Protein AF-A0A9P8KUH3-F1 (afdb_monomer)

Mean predicted aligned error: 20.95 Å

pLDDT: mean 72.13, std 19.74, range [34.19, 98.12]

Organism: NCBI:txid1670608

Secondary structure (DSSP, 8-state):
----GGGSSS-----------------------PPP-----HHHHHHHHHHHHHHHHHHTS-HHHHHHHHHHHHHHHHHHHHHHHHHHHHHHHHHHHHHHHHHHHHHHHHHHHHHHHHHHHHHHHHHHHHHHHHHHT---HHHHHHHHHHHHHHHHHHHHHHHH---HHHHHHHHHHTTTSTTS--------SS-HHHHHHHHHHHHHHHHHHHHHHHHHHHHHHHT----------------------------TTGGGS---

InterPro domains:
  IPR029208 Cytochrome c oxidase assembly protein COX14 [PF14880] (67-119)

Structure (mmCIF, N/CA/C/O backbone):
data_AF-A0A9P8KUH3-F1
#
_entry.id   AF-A0A9P8KUH3-F1
#
loop_
_atom_site.group_PDB
_atom_site.id
_atom_site.type_symbol
_atom_site.label_atom_id
_atom_site.label_alt_id
_atom_site.label_comp_id
_atom_site.label_asym_id
_atom_site.label_entity_id
_atom_site.label_seq_id
_atom_site.pdbx_PDB_ins_code
_atom_site.Cartn_x
_atom_site.Cartn_y
_atom_site.Cartn_z
_atom_site.occupancy
_atom_site.B_iso_or_equiv
_atom_site.auth_seq_id
_atom_site.auth_comp_id
_atom_site.auth_asym_id
_atom_site.auth_atom_id
_atom_site.pdbx_PDB_model_num
ATOM 1 N N . MET A 1 1 ? 19.743 49.854 -68.537 1.00 50.59 1 MET A N 1
ATOM 2 C CA . MET A 1 1 ? 18.497 49.153 -68.919 1.00 50.59 1 MET A CA 1
ATOM 3 C C . MET A 1 1 ? 18.071 48.261 -67.761 1.00 50.59 1 MET A C 1
ATOM 5 O O . MET A 1 1 ? 18.912 47.490 -67.307 1.00 50.59 1 MET A O 1
ATOM 9 N N . PRO A 1 2 ? 16.838 48.383 -67.240 1.00 50.47 2 PRO A N 1
ATOM 10 C CA . PRO A 1 2 ? 16.342 47.481 -66.206 1.00 50.47 2 PRO A CA 1
ATOM 11 C C . PRO A 1 2 ? 16.093 46.101 -66.831 1.00 50.47 2 PRO A C 1
ATOM 13 O O . PRO A 1 2 ? 15.526 46.002 -67.919 1.00 50.47 2 PRO A O 1
ATOM 16 N N . ARG A 1 3 ? 16.566 45.032 -66.186 1.00 52.47 3 ARG A N 1
ATOM 17 C CA . ARG A 1 3 ? 16.338 43.657 -66.653 1.00 52.47 3 ARG A CA 1
ATOM 18 C C . ARG A 1 3 ? 14.905 43.262 -66.294 1.00 52.47 3 ARG A C 1
ATOM 20 O O . ARG A 1 3 ? 14.548 43.250 -65.121 1.00 52.47 3 ARG A O 1
ATOM 27 N N . SER A 1 4 ? 14.082 43.024 -67.313 1.00 54.72 4 SER A N 1
ATOM 28 C CA . SER A 1 4 ? 12.669 42.662 -67.172 1.00 54.72 4 SER A CA 1
ATOM 29 C C . SER A 1 4 ? 12.513 41.272 -66.541 1.00 54.72 4 SER A C 1
ATOM 31 O O . SER A 1 4 ? 13.232 40.341 -66.902 1.00 54.72 4 SER A O 1
ATOM 33 N N . ALA A 1 5 ? 11.545 41.120 -65.632 1.00 58.97 5 ALA A N 1
ATOM 34 C CA . ALA A 1 5 ? 11.251 39.892 -64.879 1.00 58.97 5 ALA A CA 1
ATOM 35 C C . ALA A 1 5 ? 10.814 38.688 -65.747 1.00 58.97 5 ALA A C 1
ATOM 37 O O .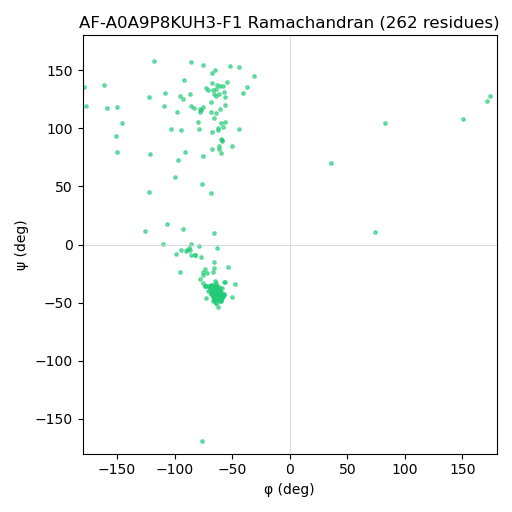 ALA A 1 5 ? 10.637 37.585 -65.235 1.00 58.97 5 ALA A O 1
ATOM 38 N N . ALA A 1 6 ? 10.677 38.876 -67.063 1.00 56.28 6 ALA A N 1
ATOM 39 C CA . ALA A 1 6 ? 10.381 37.820 -68.028 1.00 56.28 6 ALA A CA 1
ATOM 40 C C . ALA A 1 6 ? 11.592 36.925 -68.381 1.00 56.28 6 ALA A C 1
ATOM 42 O O . ALA A 1 6 ? 11.407 35.881 -69.001 1.00 56.28 6 ALA A O 1
ATOM 43 N N . ASP A 1 7 ? 12.818 37.290 -67.983 1.00 50.09 7 ASP A N 1
ATOM 44 C CA . ASP A 1 7 ? 14.034 36.502 -68.270 1.00 50.09 7 ASP A CA 1
ATOM 45 C C . ASP A 1 7 ? 14.307 35.391 -67.226 1.00 50.09 7 ASP A C 1
ATOM 47 O O . ASP A 1 7 ? 15.156 34.527 -67.418 1.00 50.09 7 ASP A O 1
ATOM 51 N N . ALA A 1 8 ? 13.565 35.369 -66.111 1.00 56.09 8 ALA A N 1
ATOM 52 C CA . ALA A 1 8 ? 13.816 34.454 -64.991 1.00 56.09 8 ALA A CA 1
ATOM 53 C C . ALA A 1 8 ? 13.092 33.092 -65.083 1.00 56.09 8 ALA A C 1
ATOM 55 O O . ALA A 1 8 ? 13.302 32.235 -64.227 1.00 56.09 8 ALA A O 1
ATOM 56 N N . THR A 1 9 ? 12.241 32.865 -66.090 1.00 60.28 9 THR A N 1
ATOM 57 C CA . THR A 1 9 ? 11.413 31.641 -66.190 1.00 60.28 9 THR A CA 1
ATOM 58 C C . THR A 1 9 ? 11.560 30.888 -67.507 1.00 60.28 9 THR A C 1
ATOM 60 O O . THR A 1 9 ? 10.819 29.939 -67.767 1.00 60.28 9 THR A O 1
ATOM 63 N N . ARG A 1 10 ? 12.549 31.229 -68.341 1.00 51.19 10 ARG A N 1
ATOM 64 C CA . ARG A 1 10 ? 12.820 30.464 -69.560 1.00 51.19 10 ARG A CA 1
ATOM 65 C C . ARG A 1 10 ? 13.843 29.364 -69.289 1.00 51.19 10 ARG A C 1
ATOM 67 O O . ARG A 1 10 ? 15.018 29.504 -69.592 1.00 51.19 10 ARG A O 1
ATOM 74 N N . PHE A 1 11 ? 13.338 28.274 -68.712 1.00 51.16 11 PHE A N 1
ATOM 75 C CA . PHE A 1 11 ? 13.891 26.917 -68.778 1.00 51.16 11 PHE A CA 1
ATOM 76 C C . PHE A 1 11 ? 15.423 26.838 -68.781 1.00 51.16 11 PHE A C 1
ATOM 78 O O . PHE A 1 11 ? 16.052 26.443 -69.763 1.00 51.16 11 PHE A O 1
ATOM 85 N N . THR A 1 12 ? 16.026 27.156 -67.639 1.00 57.06 12 THR A N 1
ATOM 86 C CA . THR A 1 12 ? 17.364 26.671 -67.326 1.00 57.06 12 THR A CA 1
ATOM 87 C C . THR A 1 12 ? 17.263 25.160 -67.132 1.00 57.06 12 THR A C 1
ATOM 89 O O . THR A 1 12 ? 16.864 24.658 -66.085 1.00 57.06 12 THR A O 1
ATOM 92 N N . ALA A 1 13 ? 17.569 24.408 -68.187 1.00 57.81 13 ALA A N 1
ATOM 93 C CA . ALA A 1 13 ? 17.817 22.983 -68.072 1.00 57.81 13 ALA A CA 1
ATOM 94 C C . ALA A 1 13 ? 18.975 22.789 -67.081 1.00 57.81 13 ALA A C 1
ATOM 96 O O . ALA A 1 13 ? 20.141 22.968 -67.424 1.00 57.81 13 ALA A O 1
ATOM 97 N N . THR A 1 14 ? 18.667 22.426 -65.839 1.00 59.69 14 THR A N 1
ATOM 98 C CA . THR A 1 14 ? 19.635 21.978 -64.831 1.00 59.69 14 THR A CA 1
ATOM 99 C C . THR A 1 14 ? 20.071 20.542 -65.134 1.00 59.69 14 THR A C 1
ATOM 101 O O . THR A 1 14 ? 20.019 19.651 -64.293 1.00 59.69 14 THR A O 1
ATOM 104 N N . ALA A 1 15 ? 20.503 20.295 -66.371 1.00 61.09 15 ALA A N 1
ATOM 105 C CA . ALA A 1 15 ? 21.296 19.123 -66.694 1.00 61.09 15 ALA A CA 1
ATOM 106 C C . ALA A 1 15 ? 22.768 19.486 -66.436 1.00 61.09 15 ALA A C 1
ATOM 108 O O . ALA A 1 15 ? 23.221 20.531 -66.908 1.00 61.09 15 ALA A O 1
ATOM 109 N N . PRO A 1 16 ? 23.539 18.679 -65.688 1.00 62.81 16 PRO A N 1
ATOM 110 C CA . PRO A 1 16 ? 24.959 18.946 -65.515 1.00 62.81 16 PRO A CA 1
ATOM 111 C C . PRO A 1 16 ? 25.652 18.907 -66.884 1.00 62.81 16 PRO A C 1
ATOM 113 O O . PRO A 1 16 ? 25.682 17.872 -67.550 1.00 62.81 16 PRO A O 1
ATOM 116 N N . HIS A 1 17 ? 26.202 20.046 -67.308 1.00 47.50 17 HIS A N 1
ATOM 117 C CA . HIS A 1 17 ? 27.033 20.162 -68.503 1.00 47.50 17 HIS A CA 1
ATOM 118 C C . HIS A 1 17 ? 28.289 19.290 -68.330 1.00 47.50 17 HIS A C 1
ATOM 120 O O . HIS A 1 17 ? 29.245 19.662 -67.649 1.00 47.50 17 HIS A O 1
ATOM 126 N N . ALA A 1 18 ? 28.286 18.106 -68.942 1.00 52.94 18 ALA A N 1
ATOM 127 C CA . ALA A 1 18 ? 29.433 17.208 -69.002 1.00 52.94 18 ALA A CA 1
ATOM 128 C C . ALA A 1 18 ? 30.463 17.731 -70.017 1.00 52.94 18 ALA A C 1
ATOM 130 O O . ALA A 1 18 ? 30.589 17.227 -71.130 1.00 52.94 18 ALA A O 1
ATOM 131 N N . HIS A 1 19 ? 31.213 18.763 -69.636 1.00 51.59 19 HIS A N 1
ATOM 132 C CA . HIS A 1 19 ? 32.412 19.187 -70.354 1.00 51.59 19 HIS A CA 1
ATOM 133 C C . HIS A 1 19 ? 33.655 18.599 -69.684 1.00 51.59 19 HIS A C 1
ATOM 135 O O . HIS A 1 19 ? 34.434 19.304 -69.051 1.00 51.59 19 HIS A O 1
ATOM 141 N N . SER A 1 20 ? 33.867 17.292 -69.841 1.00 50.81 20 SER A N 1
ATOM 142 C CA . SER A 1 20 ? 35.191 16.694 -69.651 1.00 50.81 20 SER A CA 1
ATOM 143 C C . SER A 1 20 ? 35.725 16.264 -71.010 1.00 50.81 20 SER A C 1
ATOM 145 O O . SER A 1 20 ? 35.112 15.450 -71.700 1.00 50.81 20 SER A O 1
ATOM 147 N N . LYS A 1 21 ? 36.862 16.850 -71.391 1.00 49.41 21 LYS A N 1
ATOM 148 C CA . LYS A 1 21 ? 37.650 16.537 -72.588 1.00 49.41 21 LYS A CA 1
ATOM 149 C C . LYS A 1 21 ? 37.710 15.022 -72.809 1.00 49.41 21 LYS A C 1
ATOM 151 O O . LYS A 1 21 ? 38.052 14.283 -71.889 1.00 49.41 21 LYS A O 1
ATOM 156 N N . SER A 1 22 ? 37.408 14.585 -74.032 1.00 50.91 22 SER A N 1
ATOM 157 C CA . SER A 1 22 ? 37.611 13.212 -74.497 1.00 50.91 22 SER A CA 1
ATOM 158 C C . SER A 1 22 ? 39.092 12.844 -74.370 1.00 50.91 22 SER A C 1
ATOM 160 O O . SER A 1 22 ? 39.883 13.067 -75.288 1.00 50.91 22 SER A O 1
ATOM 162 N N . SER A 1 23 ? 39.477 12.302 -73.216 1.00 45.38 23 SER A N 1
ATOM 163 C CA . SER A 1 23 ? 40.742 11.600 -73.056 1.00 45.38 23 SER A CA 1
ATOM 164 C C . SER A 1 23 ? 40.641 10.318 -73.874 1.00 45.38 23 SER A C 1
ATOM 166 O O . SER A 1 23 ? 39.799 9.463 -73.601 1.00 45.38 23 SER A O 1
ATOM 168 N N . ARG A 1 24 ? 41.452 10.225 -74.931 1.00 50.59 24 ARG A N 1
ATOM 169 C CA . ARG A 1 24 ? 41.657 8.996 -75.698 1.00 50.59 24 ARG A CA 1
ATOM 170 C C . ARG A 1 24 ? 42.128 7.916 -74.727 1.00 50.59 24 ARG A C 1
ATOM 172 O O . ARG A 1 24 ? 43.270 7.947 -74.283 1.00 50.59 24 ARG A O 1
ATOM 179 N N . ILE A 1 25 ? 41.243 6.984 -74.393 1.00 49.09 25 ILE A N 1
ATOM 180 C CA . ILE A 1 25 ? 41.599 5.778 -73.650 1.00 49.09 25 ILE A CA 1
ATOM 181 C C . ILE A 1 25 ? 42.315 4.849 -74.643 1.00 49.09 25 ILE A C 1
ATOM 183 O O . ILE A 1 25 ? 41.699 4.471 -75.643 1.00 49.09 25 ILE A O 1
ATOM 187 N N . PRO A 1 26 ? 43.592 4.479 -74.429 1.00 47.03 26 PRO A N 1
ATOM 188 C CA . PRO A 1 26 ? 44.185 3.383 -75.174 1.00 47.03 26 PRO A CA 1
ATOM 189 C C . PRO A 1 26 ? 43.483 2.088 -74.756 1.00 47.03 26 PRO A C 1
ATOM 191 O O . PRO A 1 26 ? 43.283 1.827 -73.570 1.00 47.03 26 PRO A O 1
ATOM 194 N N . SER A 1 27 ? 43.093 1.290 -75.748 1.00 48.53 27 SER A N 1
ATOM 195 C CA . SER A 1 27 ? 42.567 -0.064 -75.584 1.00 48.53 27 SER A CA 1
ATOM 196 C C . SER A 1 27 ? 43.622 -0.964 -74.928 1.00 48.53 27 SER A C 1
ATOM 198 O O . SER A 1 27 ? 44.338 -1.691 -75.609 1.00 48.53 27 SER A O 1
ATOM 200 N N . ALA A 1 28 ? 43.730 -0.905 -73.605 1.00 47.81 28 ALA A N 1
ATOM 201 C CA . ALA A 1 28 ? 44.439 -1.880 -72.796 1.00 47.81 28 ALA A CA 1
ATOM 202 C C . ALA A 1 28 ? 43.389 -2.779 -72.140 1.00 47.81 28 ALA A C 1
ATOM 204 O O . ALA A 1 28 ? 42.738 -2.399 -71.168 1.00 47.81 28 ALA A O 1
ATOM 205 N N . SER A 1 29 ? 43.184 -3.955 -72.728 1.00 44.31 29 SER A N 1
ATOM 206 C CA . SER A 1 29 ? 42.360 -5.023 -72.169 1.00 44.31 29 SER A CA 1
ATOM 207 C C . SER A 1 29 ? 42.870 -5.406 -70.774 1.00 44.31 29 SER A C 1
ATOM 209 O O . SER A 1 29 ? 44.007 -5.868 -70.671 1.00 44.31 29 SER A O 1
ATOM 211 N N . PRO A 1 30 ? 42.073 -5.287 -69.696 1.00 46.97 30 PRO A N 1
ATOM 212 C CA . PRO A 1 30 ? 42.381 -5.997 -68.472 1.00 46.97 30 PRO A CA 1
ATOM 213 C C . PRO A 1 30 ? 41.945 -7.450 -68.669 1.00 46.97 30 PRO A C 1
ATOM 215 O O . PRO A 1 30 ? 40.757 -7.743 -68.828 1.00 46.97 30 PRO A O 1
ATOM 218 N N . THR A 1 31 ? 42.917 -8.359 -68.686 1.00 49.22 31 THR A N 1
ATOM 219 C CA . THR A 1 31 ? 42.711 -9.806 -68.590 1.00 49.22 31 THR A CA 1
ATOM 220 C C . THR A 1 31 ? 41.988 -10.114 -67.278 1.00 49.22 31 THR A C 1
ATOM 222 O O . THR A 1 31 ? 42.605 -10.319 -66.239 1.00 49.22 31 THR A O 1
ATOM 225 N N . MET A 1 32 ? 40.659 -10.099 -67.319 1.00 51.53 32 MET A N 1
ATOM 226 C CA . MET A 1 32 ? 39.798 -10.690 -66.300 1.00 51.53 32 MET A CA 1
ATOM 227 C C . MET A 1 32 ? 39.487 -12.131 -66.722 1.00 51.53 32 MET A C 1
ATOM 229 O O . MET A 1 32 ? 39.271 -12.371 -67.914 1.00 51.53 32 MET A O 1
ATOM 233 N N . PRO A 1 33 ? 39.438 -13.095 -65.787 1.00 46.31 33 PRO A N 1
ATOM 234 C CA . PRO A 1 33 ? 39.075 -14.468 -66.108 1.00 46.31 33 PRO A CA 1
ATOM 235 C C . PRO A 1 33 ? 37.622 -14.484 -66.593 1.00 46.31 33 PRO A C 1
ATOM 237 O O . PRO A 1 33 ? 36.695 -14.160 -65.853 1.00 46.31 33 PRO A O 1
ATOM 240 N N . SER A 1 34 ? 37.439 -14.800 -67.871 1.00 49.53 34 SER A N 1
ATOM 241 C CA . SER A 1 34 ? 36.134 -14.927 -68.514 1.00 49.53 34 SER A CA 1
ATOM 242 C C . SER A 1 34 ? 35.391 -16.155 -67.966 1.00 49.53 34 SER A C 1
ATOM 244 O O . SER A 1 34 ? 35.928 -17.259 -68.082 1.00 49.53 34 SER A O 1
ATOM 246 N N . PRO A 1 35 ? 34.176 -16.033 -67.393 1.00 59.16 35 PRO A N 1
ATOM 247 C CA . PRO A 1 35 ? 33.253 -17.154 -67.294 1.00 59.16 35 PRO A CA 1
ATOM 248 C C . PRO A 1 35 ? 32.423 -17.249 -68.593 1.00 59.16 35 PRO A C 1
ATOM 250 O O . PRO A 1 35 ? 32.322 -16.279 -69.348 1.00 59.16 35 PRO A O 1
ATOM 253 N N . PRO A 1 36 ? 31.870 -18.431 -68.903 1.00 51.84 36 PRO A N 1
ATOM 254 C CA . PRO A 1 36 ? 31.655 -18.892 -70.267 1.00 51.84 36 PRO A CA 1
ATOM 255 C C . PRO A 1 36 ? 30.608 -18.065 -71.011 1.00 51.84 36 PRO A C 1
ATOM 257 O O . PRO A 1 36 ? 29.629 -17.602 -70.430 1.00 51.84 36 PRO A O 1
ATOM 260 N N . ASN A 1 37 ? 30.818 -17.947 -72.322 1.00 56.56 37 ASN A N 1
ATOM 261 C CA . ASN A 1 37 ? 29.934 -17.344 -73.317 1.00 56.56 37 ASN A CA 1
ATOM 262 C C . ASN A 1 37 ? 28.499 -17.892 -73.206 1.00 56.56 37 ASN A C 1
ATOM 264 O O . ASN A 1 37 ? 28.125 -18.835 -73.902 1.00 56.56 37 ASN A O 1
ATOM 268 N N . ARG A 1 38 ? 27.679 -17.315 -72.327 1.00 57.22 38 ARG A N 1
ATOM 269 C CA . ARG A 1 38 ? 26.242 -17.577 -72.251 1.00 57.22 38 ARG A CA 1
ATOM 270 C C . ARG A 1 38 ? 25.535 -16.339 -72.776 1.00 57.22 38 ARG A C 1
ATOM 272 O O . ARG A 1 38 ? 25.878 -15.225 -72.395 1.00 57.22 38 ARG A O 1
ATOM 279 N N . GLN A 1 39 ? 24.605 -16.546 -73.698 1.00 62.66 39 GLN A N 1
ATOM 280 C CA . GLN A 1 39 ? 23.803 -15.523 -74.368 1.00 62.66 39 GLN A CA 1
ATOM 281 C C . GLN A 1 39 ? 22.974 -14.727 -73.335 1.00 62.66 39 GLN A C 1
ATOM 283 O O . GLN A 1 39 ? 21.803 -15.009 -73.113 1.00 62.66 39 GLN A O 1
ATOM 288 N N . GLU A 1 40 ? 23.586 -13.771 -72.634 1.00 70.94 40 GLU A N 1
ATOM 289 C CA . GLU A 1 40 ? 22.886 -12.866 -71.719 1.00 70.94 40 GLU A CA 1
ATOM 290 C C . GLU A 1 40 ? 22.073 -11.857 -72.540 1.00 70.94 40 GLU A C 1
ATOM 292 O O . GLU A 1 40 ? 22.578 -11.262 -73.497 1.00 70.94 40 GLU A O 1
ATOM 297 N N . THR A 1 41 ? 20.816 -11.623 -72.159 1.00 83.69 41 THR A N 1
ATOM 298 C CA . THR A 1 41 ? 20.006 -10.576 -72.793 1.00 83.69 41 THR A CA 1
ATOM 299 C C . THR A 1 41 ? 20.620 -9.197 -72.508 1.00 83.69 41 THR A C 1
ATOM 301 O O . THR A 1 41 ? 21.225 -8.984 -71.448 1.00 83.69 41 THR A O 1
ATOM 304 N N . PRO A 1 42 ? 20.465 -8.208 -73.409 1.00 81.06 42 PRO A N 1
ATOM 305 C CA . PRO A 1 42 ? 21.036 -6.874 -73.204 1.00 81.06 42 PRO A CA 1
ATOM 306 C C . PRO A 1 42 ? 20.563 -6.225 -71.892 1.00 81.06 42 PRO A C 1
ATOM 308 O O . PRO A 1 42 ? 21.330 -5.522 -71.234 1.00 81.06 42 PRO A O 1
ATOM 311 N N . GLN A 1 43 ? 19.335 -6.522 -71.457 1.00 82.06 43 GLN A N 1
ATOM 312 C CA . GLN A 1 43 ? 18.797 -6.067 -70.173 1.00 82.06 43 GLN A CA 1
ATOM 313 C C . GLN A 1 43 ? 19.542 -6.674 -68.976 1.00 82.06 43 GLN A C 1
ATOM 315 O O . GLN A 1 43 ? 19.875 -5.960 -68.028 1.00 82.06 43 GLN A O 1
ATOM 320 N N . GLN A 1 44 ? 19.867 -7.967 -69.032 1.00 86.19 44 GLN A N 1
ATOM 321 C CA . GLN A 1 44 ? 20.582 -8.663 -67.963 1.00 86.19 44 GLN A CA 1
ATOM 322 C C . GLN A 1 44 ? 22.022 -8.151 -67.813 1.00 86.19 44 GLN A C 1
ATOM 324 O O . GLN A 1 44 ? 22.502 -7.959 -66.693 1.00 86.19 44 GLN A O 1
ATOM 329 N N . LYS A 1 45 ? 22.674 -7.796 -68.927 1.00 82.44 45 LYS A N 1
ATOM 330 C CA . LYS A 1 45 ? 23.997 -7.155 -68.916 1.00 82.44 45 LYS A CA 1
ATOM 331 C C . LYS A 1 45 ? 23.966 -5.780 -68.247 1.00 82.44 45 LYS A C 1
ATOM 333 O O . LYS A 1 45 ? 24.843 -5.472 -67.441 1.00 82.44 45 LYS A O 1
ATOM 338 N N . VAL A 1 46 ? 22.950 -4.960 -68.531 1.00 86.56 46 VAL A N 1
ATOM 339 C CA . VAL A 1 46 ? 22.783 -3.647 -67.881 1.00 86.56 46 VAL A CA 1
ATOM 340 C C . VAL A 1 46 ? 22.511 -3.807 -66.388 1.00 86.56 46 VAL A C 1
ATOM 342 O O . VAL A 1 46 ? 23.102 -3.083 -65.591 1.00 86.56 46 VAL A O 1
ATOM 345 N N . ALA A 1 47 ? 21.675 -4.767 -65.988 1.00 87.06 47 ALA A N 1
ATOM 346 C CA . ALA A 1 47 ? 21.421 -5.053 -64.578 1.00 87.06 47 ALA A CA 1
ATOM 347 C C . ALA A 1 47 ? 22.709 -5.455 -63.841 1.00 87.06 47 ALA A C 1
ATOM 349 O O . ALA A 1 47 ? 23.008 -4.910 -62.779 1.00 87.06 47 ALA A O 1
ATOM 350 N N . ARG A 1 48 ? 23.529 -6.321 -64.447 1.00 86.81 48 ARG A N 1
ATOM 351 C CA . ARG A 1 48 ? 24.832 -6.719 -63.900 1.00 86.81 48 ARG A CA 1
ATOM 352 C C . ARG A 1 48 ? 25.801 -5.544 -63.802 1.00 86.81 48 ARG A C 1
ATOM 354 O O . ARG A 1 48 ? 26.462 -5.388 -62.782 1.00 86.81 48 ARG A O 1
ATOM 361 N N . LEU A 1 49 ? 25.878 -4.704 -64.833 1.00 87.69 49 LEU A N 1
ATOM 362 C CA . LEU A 1 49 ? 26.736 -3.516 -64.829 1.00 87.69 49 LEU A CA 1
ATOM 363 C C . LEU A 1 49 ? 26.274 -2.482 -63.800 1.00 87.69 49 LEU A C 1
ATOM 365 O O . LEU A 1 49 ? 27.112 -1.889 -63.128 1.00 87.69 49 LEU A O 1
ATOM 369 N N . ARG A 1 50 ? 24.962 -2.303 -63.615 1.00 86.94 50 ARG A N 1
ATOM 370 C CA . ARG A 1 50 ? 24.410 -1.461 -62.545 1.00 86.94 50 ARG A CA 1
ATOM 371 C C . ARG A 1 50 ? 24.740 -2.031 -61.171 1.00 86.94 50 ARG A C 1
ATOM 373 O O . ARG A 1 50 ? 25.188 -1.278 -60.318 1.00 86.94 50 ARG A O 1
ATOM 380 N N . ALA A 1 51 ? 24.601 -3.340 -60.972 1.00 84.88 51 ALA A N 1
ATOM 381 C CA . ALA A 1 51 ? 24.978 -3.995 -59.722 1.00 84.88 51 ALA A CA 1
ATOM 382 C C . ALA A 1 51 ? 26.487 -3.875 -59.443 1.00 84.88 51 ALA A C 1
ATOM 384 O O . ALA A 1 51 ? 26.885 -3.550 -58.328 1.00 84.88 51 ALA A O 1
ATOM 385 N N . ALA A 1 52 ? 27.334 -4.053 -60.460 1.00 81.00 52 ALA A N 1
ATOM 386 C CA . ALA A 1 52 ? 28.779 -3.870 -60.347 1.00 81.00 52 ALA A CA 1
ATOM 387 C C . ALA A 1 52 ? 29.156 -2.406 -60.067 1.00 81.00 52 ALA A C 1
ATOM 389 O O . ALA A 1 52 ? 30.035 -2.150 -59.250 1.00 81.00 52 ALA A O 1
ATOM 390 N N . ALA A 1 53 ? 28.465 -1.443 -60.685 1.00 81.50 53 ALA A N 1
ATOM 391 C CA . ALA A 1 53 ? 28.672 -0.018 -60.442 1.00 81.50 53 ALA A CA 1
ATOM 392 C C . ALA A 1 53 ? 28.203 0.413 -59.042 1.00 81.50 53 ALA A C 1
ATOM 394 O O . ALA A 1 53 ? 28.881 1.205 -58.395 1.00 81.50 53 ALA A O 1
ATOM 395 N N . LEU A 1 54 ? 27.080 -0.119 -58.548 1.00 78.12 54 LEU A N 1
ATOM 396 C CA . LEU A 1 54 ? 26.621 0.097 -57.170 1.00 78.12 54 LEU A CA 1
ATOM 397 C C . LEU A 1 54 ? 27.615 -0.501 -56.166 1.00 78.12 54 LEU A C 1
ATOM 399 O O . LEU A 1 54 ? 28.040 0.191 -55.246 1.00 78.12 54 LEU A O 1
ATOM 403 N N . LYS A 1 55 ? 28.100 -1.719 -56.423 1.00 74.19 55 LYS A N 1
ATOM 404 C CA . LYS A 1 55 ? 29.139 -2.371 -55.615 1.00 74.19 55 LYS A CA 1
ATOM 405 C C . LYS A 1 55 ? 30.472 -1.609 -55.633 1.00 74.19 55 LYS A C 1
ATOM 407 O O . LYS A 1 55 ? 31.149 -1.527 -54.614 1.00 74.19 55 LYS A O 1
ATOM 412 N N . ALA A 1 56 ? 30.848 -1.011 -56.766 1.00 72.94 56 ALA A N 1
ATOM 413 C CA . ALA A 1 56 ? 32.035 -0.159 -56.865 1.00 72.94 56 ALA A CA 1
ATOM 414 C C . ALA A 1 56 ? 31.866 1.161 -56.094 1.00 72.94 56 ALA A C 1
ATOM 416 O O . ALA A 1 56 ? 32.813 1.632 -55.469 1.00 72.94 56 ALA A O 1
ATOM 417 N N . LYS A 1 57 ? 30.654 1.733 -56.071 1.00 70.31 57 LYS A N 1
ATOM 418 C CA . LYS A 1 57 ? 30.338 2.906 -55.239 1.00 70.31 57 LYS A CA 1
ATOM 419 C C . LYS A 1 57 ? 30.408 2.584 -53.743 1.00 70.31 57 LYS A C 1
ATOM 421 O O . LYS A 1 57 ? 30.965 3.375 -52.992 1.00 70.31 57 LYS A O 1
ATOM 426 N N . GLU A 1 58 ? 29.935 1.412 -53.324 1.00 69.50 58 GLU A N 1
ATOM 427 C CA . GLU A 1 58 ? 30.075 0.910 -51.944 1.00 69.50 58 GLU A CA 1
ATOM 428 C C . GLU A 1 58 ? 31.536 0.607 -51.546 1.00 69.50 58 GLU A C 1
ATOM 430 O O . GLU A 1 58 ? 31.886 0.607 -50.358 1.00 69.50 58 GLU A O 1
ATOM 435 N N . GLY A 1 59 ? 32.397 0.352 -52.536 1.00 67.75 59 GLY A N 1
ATOM 436 C CA . GLY A 1 59 ? 33.836 0.136 -52.370 1.00 67.75 59 GLY A CA 1
ATOM 437 C C . GLY A 1 59 ? 34.635 1.407 -52.064 1.00 67.75 59 GLY A C 1
ATOM 438 O O . GLY A 1 59 ? 35.703 1.307 -51.471 1.00 67.75 59 GLY A O 1
ATOM 439 N N . ASN A 1 60 ? 34.105 2.590 -52.394 1.00 67.88 60 ASN A N 1
ATOM 440 C CA . ASN A 1 60 ? 34.764 3.882 -52.142 1.00 67.88 60 ASN A CA 1
ATOM 441 C C . ASN A 1 60 ? 34.495 4.445 -50.736 1.00 67.88 60 ASN A C 1
ATOM 443 O O . ASN A 1 60 ? 34.964 5.531 -50.399 1.00 67.88 60 ASN A O 1
ATOM 447 N N . ILE A 1 61 ? 33.726 3.728 -49.917 1.00 72.25 61 ILE A N 1
ATOM 448 C CA . ILE A 1 61 ? 33.421 4.118 -48.542 1.00 72.25 61 ILE A CA 1
ATOM 449 C C . ILE A 1 61 ? 34.555 3.611 -47.648 1.00 72.25 61 ILE A C 1
ATOM 451 O O . ILE A 1 61 ? 34.784 2.399 -47.564 1.00 72.25 61 ILE A O 1
ATOM 455 N N . SER A 1 62 ? 35.254 4.530 -46.975 1.00 84.38 62 SER A N 1
ATOM 456 C CA . SER A 1 62 ? 36.332 4.194 -46.038 1.00 84.38 62 SER A CA 1
ATOM 457 C C . SER A 1 62 ? 35.836 3.214 -44.967 1.00 84.38 62 SER A C 1
ATOM 459 O O . SER A 1 62 ? 34.722 3.344 -44.458 1.00 84.38 62 SER A O 1
ATOM 461 N N . ALA A 1 63 ? 36.657 2.227 -44.596 1.00 84.25 63 ALA A N 1
ATOM 462 C CA . ALA A 1 63 ? 36.309 1.254 -43.556 1.00 8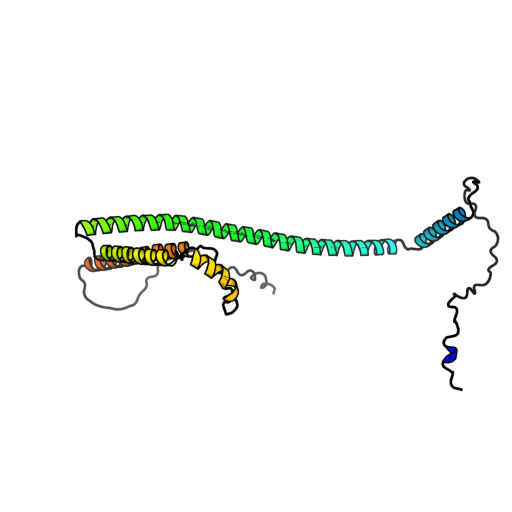4.25 63 ALA A CA 1
ATOM 463 C C . ALA A 1 63 ? 35.946 1.936 -42.224 1.00 84.25 63 ALA A C 1
ATOM 465 O O . ALA A 1 63 ? 35.060 1.469 -41.510 1.00 84.25 63 ALA A O 1
ATOM 466 N N . PHE A 1 64 ? 36.574 3.079 -41.938 1.00 86.44 64 PHE A N 1
ATOM 467 C CA . PHE A 1 64 ? 36.255 3.907 -40.781 1.00 86.44 64 PHE A CA 1
ATOM 468 C C . PHE A 1 64 ? 34.830 4.475 -40.850 1.00 86.44 64 PHE A C 1
ATOM 470 O O . PHE A 1 64 ? 34.089 4.388 -39.876 1.00 86.44 64 PHE A O 1
ATOM 477 N N . ASP A 1 65 ? 34.400 4.956 -42.016 1.00 87.75 65 ASP A N 1
ATOM 478 C CA . ASP A 1 65 ? 33.051 5.496 -42.216 1.00 87.75 65 ASP A CA 1
ATOM 479 C C . ASP A 1 65 ? 31.974 4.408 -42.019 1.00 87.75 65 ASP A C 1
ATOM 481 O O . ASP A 1 65 ? 30.950 4.628 -41.374 1.00 87.75 65 ASP A O 1
ATOM 485 N N . LYS A 1 66 ? 32.259 3.161 -42.426 1.00 87.69 66 LYS A N 1
ATOM 486 C CA . LYS A 1 66 ? 31.378 2.007 -42.149 1.00 87.69 66 LYS A CA 1
ATOM 487 C C . LYS A 1 66 ? 31.218 1.739 -40.648 1.00 87.69 66 LYS A C 1
ATOM 489 O O . LYS A 1 66 ? 30.109 1.448 -40.193 1.00 87.69 66 LYS A O 1
ATOM 494 N N . VAL A 1 67 ? 32.300 1.850 -39.873 1.00 92.56 67 VAL A N 1
ATOM 495 C CA . VAL A 1 67 ? 32.265 1.695 -38.408 1.00 92.56 67 VAL A CA 1
ATOM 496 C C . VAL A 1 67 ? 31.484 2.836 -37.761 1.00 92.56 67 VAL A C 1
ATOM 498 O O . VAL A 1 67 ? 30.658 2.576 -36.890 1.00 92.56 67 VAL A O 1
ATOM 501 N N . VAL A 1 68 ? 31.667 4.075 -38.222 1.00 92.81 68 VAL A N 1
ATOM 502 C CA . VAL A 1 68 ? 30.951 5.256 -37.711 1.00 92.81 68 VAL A CA 1
ATOM 503 C C . VAL A 1 68 ? 29.444 5.137 -37.956 1.00 92.81 68 VAL A C 1
ATOM 505 O O . VAL A 1 68 ? 28.650 5.310 -37.028 1.00 92.81 68 VAL A O 1
ATOM 508 N N . VAL A 1 69 ? 29.029 4.756 -39.169 1.00 89.75 69 VAL A N 1
ATOM 509 C CA . VAL A 1 69 ? 27.610 4.543 -39.498 1.00 89.75 69 VAL A CA 1
ATOM 510 C C . VAL A 1 69 ? 27.007 3.437 -38.630 1.00 89.75 69 VAL A C 1
ATOM 512 O O . VAL A 1 69 ? 25.903 3.595 -38.098 1.00 89.75 69 VAL A O 1
ATOM 515 N N . ARG A 1 70 ? 27.732 2.328 -38.426 1.00 91.62 70 ARG A N 1
ATOM 516 C CA . ARG A 1 70 ? 27.271 1.240 -37.552 1.00 91.62 70 ARG A CA 1
ATOM 517 C C . ARG A 1 70 ? 27.214 1.667 -36.084 1.00 91.62 70 ARG A C 1
ATOM 519 O O . ARG A 1 70 ? 26.278 1.275 -35.386 1.00 91.62 70 ARG A O 1
ATOM 526 N N . GLY A 1 71 ? 28.172 2.486 -35.654 1.00 93.94 71 GLY A N 1
ATOM 527 C CA . GLY A 1 71 ? 28.261 3.068 -34.321 1.00 93.94 71 GLY A CA 1
ATOM 528 C C . GLY A 1 71 ? 27.072 3.965 -34.005 1.00 93.94 71 GLY A C 1
ATOM 529 O O . GLY A 1 71 ? 26.487 3.822 -32.938 1.00 93.94 71 GLY A O 1
ATOM 530 N N . ARG A 1 72 ? 26.625 4.797 -34.955 1.00 93.38 72 ARG A N 1
ATOM 531 C CA . ARG A 1 72 ? 25.434 5.642 -34.770 1.00 93.38 72 ARG A CA 1
ATOM 532 C C . ARG A 1 72 ? 24.181 4.814 -34.488 1.00 93.38 72 ARG A C 1
ATOM 534 O O . ARG A 1 72 ? 23.464 5.079 -33.532 1.00 93.38 72 ARG A O 1
ATOM 541 N N . VAL A 1 73 ? 23.973 3.745 -35.260 1.00 92.62 73 VAL A N 1
ATOM 542 C CA . VAL A 1 73 ? 22.836 2.833 -35.052 1.00 92.62 73 VAL A CA 1
ATOM 543 C C . VAL A 1 73 ? 22.918 2.137 -33.691 1.00 92.62 73 VAL A C 1
ATOM 545 O O . VAL A 1 73 ? 21.891 1.918 -33.052 1.00 92.62 73 VAL A O 1
ATOM 548 N N . TRP A 1 74 ? 24.123 1.788 -33.234 1.00 95.94 74 TRP A N 1
ATOM 549 C CA . TRP A 1 74 ? 24.329 1.193 -31.913 1.00 95.94 74 TRP A CA 1
ATOM 550 C C . TRP A 1 74 ? 24.111 2.189 -30.775 1.00 95.94 74 TRP A C 1
ATOM 552 O O . TRP A 1 74 ? 23.489 1.824 -29.782 1.00 95.94 74 TRP A O 1
ATOM 562 N N . ALA A 1 75 ? 24.550 3.436 -30.932 1.00 94.44 75 ALA A N 1
ATOM 563 C CA . ALA A 1 75 ? 24.316 4.501 -29.964 1.00 94.44 75 ALA A CA 1
ATOM 564 C C . ALA A 1 75 ? 22.813 4.771 -29.796 1.00 94.44 75 ALA A C 1
ATOM 566 O O . ALA A 1 75 ? 22.313 4.782 -28.672 1.00 94.44 75 ALA A O 1
ATOM 567 N N . ASP A 1 76 ? 22.070 4.864 -30.903 1.00 93.44 76 ASP A N 1
ATOM 568 C CA . ASP A 1 76 ? 20.613 5.028 -30.869 1.00 93.44 76 ASP A CA 1
ATOM 569 C C . ASP A 1 76 ? 19.918 3.817 -30.221 1.00 93.44 76 ASP A C 1
ATOM 571 O O . ASP A 1 76 ? 18.948 3.962 -29.471 1.00 93.44 76 ASP A O 1
ATOM 575 N N . ARG A 1 77 ? 20.421 2.600 -30.474 1.00 93.88 77 ARG A N 1
ATOM 576 C CA . ARG A 1 77 ? 19.906 1.367 -29.859 1.00 93.88 77 ARG A CA 1
ATOM 577 C C . ARG A 1 77 ? 20.175 1.335 -28.354 1.00 93.88 77 ARG A C 1
ATOM 579 O O . ARG A 1 77 ? 19.280 0.972 -27.596 1.00 93.88 77 ARG A O 1
ATOM 586 N N . ALA A 1 78 ? 21.375 1.728 -27.934 1.00 96.19 78 ALA A N 1
ATOM 587 C CA . ALA A 1 78 ? 21.779 1.785 -26.537 1.00 96.19 78 ALA A CA 1
ATOM 588 C C . ALA A 1 78 ? 20.973 2.839 -25.775 1.00 96.19 78 ALA A C 1
ATOM 590 O O . ALA A 1 78 ? 20.447 2.539 -24.708 1.00 96.19 78 ALA A O 1
ATOM 591 N N . HIS A 1 79 ? 20.785 4.029 -26.352 1.00 96.44 79 HIS A N 1
ATOM 592 C CA . HIS A 1 79 ? 19.954 5.063 -25.743 1.00 96.44 79 HIS A CA 1
ATOM 593 C C . HIS A 1 79 ? 18.515 4.573 -25.536 1.00 96.44 79 HIS A C 1
ATOM 595 O O . HIS A 1 79 ? 17.988 4.686 -24.434 1.00 96.44 79 HIS A O 1
ATOM 601 N N . ARG A 1 80 ? 17.907 3.936 -26.549 1.00 95.69 80 ARG A N 1
ATOM 602 C CA . ARG A 1 80 ? 16.565 3.340 -26.420 1.00 95.69 80 ARG A CA 1
ATOM 603 C C . ARG A 1 80 ? 16.502 2.215 -25.391 1.00 95.69 80 ARG A C 1
ATOM 605 O O . ARG A 1 80 ? 15.507 2.093 -24.688 1.00 95.69 80 ARG A O 1
ATOM 612 N N . PHE A 1 81 ? 17.535 1.383 -25.303 1.00 97.50 81 PHE A N 1
ATOM 613 C CA . PHE A 1 81 ? 17.592 0.329 -24.295 1.00 97.50 81 PHE A CA 1
ATOM 614 C C . PHE A 1 81 ? 17.650 0.915 -22.881 1.00 97.50 81 PHE A C 1
ATOM 616 O O . PHE A 1 81 ? 16.888 0.491 -22.018 1.00 97.50 81 PHE A O 1
ATOM 623 N N . VAL A 1 82 ? 18.495 1.924 -22.658 1.00 97.06 82 VAL A N 1
ATOM 624 C CA . VAL A 1 82 ? 18.618 2.593 -21.357 1.00 97.06 82 VAL A CA 1
ATOM 625 C C . VAL A 1 82 ? 17.312 3.278 -20.967 1.00 97.06 82 VAL A C 1
ATOM 627 O O . VAL A 1 82 ? 16.862 3.111 -19.837 1.00 97.06 82 VAL A O 1
ATOM 630 N N . THR A 1 83 ? 16.663 4.000 -21.884 1.00 97.56 83 THR A N 1
ATOM 631 C CA . THR A 1 83 ? 15.392 4.671 -21.575 1.00 97.56 83 THR A CA 1
ATOM 632 C C . THR A 1 83 ? 14.283 3.672 -21.268 1.00 97.56 83 THR A C 1
ATOM 634 O O . THR A 1 83 ? 13.601 3.822 -20.258 1.00 97.56 83 THR A O 1
ATOM 637 N N . LEU A 1 84 ? 14.139 2.611 -22.067 1.00 97.31 84 LEU A N 1
ATOM 638 C CA . LEU A 1 84 ? 13.154 1.559 -21.803 1.00 97.31 84 LEU A CA 1
ATOM 639 C C . LEU A 1 84 ? 13.453 0.799 -20.507 1.00 97.31 84 LEU A C 1
ATOM 641 O O . LEU A 1 84 ? 12.527 0.481 -19.766 1.00 97.31 84 LEU A O 1
ATOM 645 N N . SER A 1 85 ? 14.727 0.554 -20.196 1.00 97.12 85 SER A N 1
ATOM 646 C CA . SER A 1 85 ? 15.128 -0.051 -18.926 1.00 97.12 85 SER A CA 1
ATOM 647 C C . SER A 1 85 ? 14.783 0.850 -17.745 1.00 97.12 85 SER A C 1
ATOM 649 O O . SER A 1 85 ? 14.313 0.346 -16.730 1.00 97.12 85 SER A O 1
ATOM 651 N N . LEU A 1 86 ? 15.002 2.163 -17.856 1.00 97.19 86 LEU A N 1
ATOM 652 C CA . LEU A 1 86 ? 14.706 3.104 -16.780 1.00 97.19 86 LEU A CA 1
ATOM 653 C C . LEU A 1 86 ? 13.197 3.196 -16.532 1.00 97.19 86 LEU A C 1
ATOM 655 O O . LEU A 1 86 ? 12.768 3.154 -15.384 1.00 97.19 86 LEU A O 1
ATOM 659 N N . VAL A 1 87 ? 12.396 3.234 -17.600 1.00 96.88 87 VAL A N 1
ATOM 660 C CA . VAL A 1 87 ? 10.927 3.203 -17.516 1.00 96.88 87 VAL A CA 1
ATOM 661 C C . VAL A 1 87 ? 10.424 1.871 -16.947 1.00 96.88 87 VAL A C 1
ATOM 663 O O . VAL A 1 87 ? 9.515 1.848 -16.121 1.00 96.88 87 VAL A O 1
ATOM 666 N N . GLY A 1 88 ? 11.024 0.749 -17.345 1.00 98.12 88 GLY A N 1
ATOM 667 C CA . GLY A 1 88 ? 10.691 -0.559 -16.782 1.00 98.12 88 GLY A CA 1
ATOM 668 C C . GLY A 1 88 ? 11.018 -0.647 -15.289 1.00 98.12 88 GLY A C 1
ATOM 669 O O . GLY A 1 88 ? 10.203 -1.130 -14.505 1.00 98.12 88 GLY A O 1
ATOM 670 N N . LEU A 1 89 ? 12.179 -0.128 -14.883 1.00 97.69 89 LEU A N 1
ATOM 671 C CA . LEU A 1 89 ? 12.615 -0.104 -13.487 1.00 97.69 89 LEU A CA 1
ATOM 672 C C . LEU A 1 89 ? 11.693 0.763 -12.618 1.00 97.69 89 LEU A C 1
ATOM 674 O O . LEU A 1 89 ? 11.327 0.348 -11.519 1.00 97.69 89 LEU A O 1
ATOM 678 N N . THR A 1 90 ? 11.284 1.943 -13.094 1.00 97.44 90 THR A N 1
ATOM 679 C CA . THR A 1 90 ? 10.353 2.803 -12.346 1.00 97.44 90 THR A CA 1
ATOM 680 C C . THR A 1 90 ? 8.975 2.162 -12.213 1.00 97.44 90 THR A C 1
ATOM 682 O O . THR A 1 90 ? 8.397 2.202 -11.128 1.00 97.44 90 THR A O 1
ATOM 685 N N . GLY A 1 91 ? 8.481 1.498 -13.262 1.00 97.94 91 GLY A N 1
ATOM 686 C CA . GLY A 1 91 ? 7.243 0.720 -13.196 1.00 97.94 91 GLY A CA 1
ATOM 687 C C . GLY A 1 91 ? 7.320 -0.417 -12.172 1.00 97.94 91 GLY A C 1
ATOM 688 O O . GLY A 1 91 ? 6.432 -0.555 -11.332 1.00 97.94 91 GLY A O 1
ATOM 689 N N . LEU A 1 92 ? 8.408 -1.192 -12.184 1.00 97.19 92 LEU A N 1
ATOM 690 C CA . LEU A 1 92 ? 8.607 -2.292 -11.237 1.00 97.19 92 LEU A CA 1
ATOM 691 C C . LEU A 1 92 ? 8.735 -1.792 -9.789 1.00 97.19 92 LEU A C 1
ATOM 693 O O . LEU A 1 92 ? 8.178 -2.400 -8.876 1.00 97.19 92 LEU A O 1
ATOM 697 N N . SER A 1 93 ? 9.408 -0.656 -9.588 1.00 96.62 93 SER A N 1
ATOM 698 C CA . SER A 1 93 ? 9.511 0.017 -8.288 1.00 96.62 93 SER A CA 1
ATOM 699 C C . SER A 1 93 ? 8.139 0.433 -7.749 1.00 96.62 93 SER A C 1
ATOM 701 O O . SER A 1 93 ? 7.825 0.165 -6.590 1.00 96.62 93 SER A O 1
ATOM 703 N N . ALA A 1 94 ? 7.279 1.011 -8.594 1.00 97.25 94 ALA A N 1
ATOM 704 C CA . ALA A 1 94 ? 5.927 1.395 -8.196 1.00 97.25 94 ALA A CA 1
ATOM 705 C C . ALA A 1 94 ? 5.081 0.178 -7.782 1.00 97.25 94 ALA A C 1
ATOM 707 O O . ALA A 1 94 ? 4.428 0.207 -6.739 1.00 97.25 94 ALA A O 1
ATOM 708 N N . ILE A 1 95 ? 5.145 -0.918 -8.546 1.00 97.94 95 ILE A N 1
ATOM 709 C CA . ILE A 1 95 ? 4.460 -2.172 -8.194 1.00 97.94 95 ILE A CA 1
ATOM 710 C C . ILE A 1 95 ? 4.966 -2.683 -6.840 1.00 97.94 95 ILE A C 1
ATOM 712 O O . ILE A 1 95 ? 4.165 -2.971 -5.951 1.00 97.94 95 ILE A O 1
ATOM 716 N N . TYR A 1 96 ? 6.284 -2.726 -6.641 1.00 97.81 96 TYR A N 1
ATOM 717 C CA . TYR A 1 96 ? 6.873 -3.169 -5.379 1.00 97.81 96 TYR A CA 1
ATOM 718 C C . TYR A 1 96 ? 6.429 -2.303 -4.190 1.00 97.81 96 TYR A C 1
ATOM 720 O O . TYR A 1 96 ? 6.077 -2.834 -3.137 1.00 97.81 96 TYR A O 1
ATOM 728 N N . ALA A 1 97 ? 6.361 -0.981 -4.366 1.00 97.25 97 ALA A N 1
ATOM 729 C CA . ALA A 1 97 ? 5.874 -0.069 -3.337 1.00 97.25 97 ALA A CA 1
ATOM 730 C C . ALA A 1 97 ? 4.415 -0.362 -2.949 1.00 97.25 97 ALA A C 1
ATOM 732 O O . ALA A 1 97 ? 4.103 -0.410 -1.761 1.00 97.25 97 ALA A O 1
ATOM 733 N N . THR A 1 98 ? 3.529 -0.625 -3.918 1.00 96.25 98 THR A N 1
ATOM 734 C CA . THR A 1 98 ? 2.130 -0.977 -3.606 1.00 96.25 98 THR A CA 1
ATOM 735 C C . THR A 1 98 ? 2.020 -2.280 -2.815 1.00 96.25 98 THR A C 1
ATOM 737 O O . THR A 1 98 ? 1.235 -2.349 -1.868 1.00 96.25 98 THR A O 1
ATOM 740 N N . VAL A 1 99 ? 2.845 -3.283 -3.134 1.00 96.94 99 VAL A N 1
ATOM 741 C CA . VAL A 1 99 ? 2.903 -4.541 -2.375 1.00 96.94 99 VAL A CA 1
ATOM 742 C C . VAL A 1 99 ? 3.387 -4.284 -0.949 1.00 96.94 99 VAL A C 1
ATOM 744 O O . VAL A 1 99 ? 2.747 -4.741 -0.007 1.00 96.94 99 VAL A O 1
ATOM 747 N N . ALA A 1 100 ? 4.452 -3.497 -0.774 1.00 95.44 100 ALA A N 1
ATOM 748 C CA . ALA A 1 100 ? 4.999 -3.180 0.545 1.00 95.44 100 ALA A CA 1
ATOM 749 C C . ALA A 1 100 ? 4.011 -2.394 1.427 1.00 95.44 100 ALA A C 1
ATOM 751 O O . ALA A 1 100 ? 3.833 -2.716 2.601 1.00 95.44 100 ALA A O 1
ATOM 752 N N . ILE A 1 101 ? 3.324 -1.393 0.862 1.00 95.06 101 ILE A N 1
ATOM 753 C CA . ILE A 1 101 ? 2.292 -0.628 1.578 1.00 95.06 101 ILE A CA 1
ATOM 754 C C . ILE A 1 101 ? 1.139 -1.552 1.981 1.00 95.06 101 ILE A C 1
ATOM 756 O O . ILE A 1 101 ? 0.678 -1.512 3.122 1.00 95.06 101 ILE A O 1
ATOM 760 N N . THR A 1 102 ? 0.695 -2.416 1.066 1.00 94.44 102 THR A N 1
ATOM 761 C CA . THR A 1 102 ? -0.400 -3.355 1.335 1.00 94.44 102 THR A CA 1
ATOM 762 C C . THR A 1 102 ? -0.029 -4.342 2.441 1.00 94.44 102 THR A C 1
ATOM 764 O O . THR A 1 102 ? -0.837 -4.569 3.342 1.00 94.44 102 THR A O 1
ATOM 767 N N . ASP A 1 103 ? 1.189 -4.885 2.418 1.00 94.88 103 ASP A N 1
ATOM 768 C CA . ASP A 1 103 ? 1.682 -5.815 3.437 1.00 94.88 103 ASP A CA 1
ATOM 769 C C . ASP A 1 103 ? 1.755 -5.157 4.826 1.00 94.88 103 ASP A C 1
ATOM 771 O O . ASP A 1 103 ? 1.214 -5.687 5.803 1.00 94.88 103 ASP A O 1
ATOM 775 N N . MET A 1 104 ? 2.295 -3.934 4.906 1.00 90.62 104 MET A N 1
ATOM 776 C CA . MET A 1 104 ? 2.327 -3.156 6.150 1.00 90.62 104 MET A CA 1
ATOM 777 C C . MET A 1 104 ? 0.916 -2.897 6.701 1.00 90.62 104 MET A C 1
ATOM 779 O O . MET A 1 104 ? 0.670 -3.062 7.902 1.00 90.62 104 MET A O 1
ATOM 783 N N . LEU A 1 105 ? -0.028 -2.501 5.841 1.00 89.75 105 LEU A N 1
ATOM 784 C CA . LEU A 1 105 ? -1.414 -2.258 6.244 1.00 89.75 105 LEU A CA 1
ATOM 785 C C . LEU A 1 105 ? -2.073 -3.535 6.768 1.00 89.75 105 LEU A C 1
ATOM 787 O O . LEU A 1 105 ? -2.741 -3.501 7.804 1.00 89.75 105 LEU A O 1
ATOM 791 N N . LEU A 1 106 ? -1.875 -4.668 6.093 1.00 91.75 106 LEU A N 1
ATOM 792 C CA . LEU A 1 106 ? -2.472 -5.937 6.494 1.00 91.75 106 LEU A CA 1
ATOM 793 C C . LEU A 1 106 ? -1.937 -6.407 7.850 1.00 91.75 106 LEU A C 1
ATOM 795 O O . LEU A 1 106 ? -2.716 -6.844 8.701 1.00 91.75 106 LEU A O 1
ATOM 799 N N . HIS A 1 107 ? -0.633 -6.263 8.081 1.00 91.69 107 HIS A N 1
ATOM 800 C CA . HIS A 1 107 ? -0.002 -6.591 9.357 1.00 91.69 107 HIS A CA 1
ATOM 801 C C . HIS A 1 107 ? -0.519 -5.719 10.504 1.00 91.69 107 HIS A C 1
ATOM 803 O O . HIS A 1 107 ? -0.912 -6.230 11.555 1.00 91.69 107 HIS A O 1
ATOM 809 N N . ASN A 1 108 ? -0.613 -4.406 10.281 1.00 88.50 108 ASN A N 1
ATOM 810 C CA . ASN A 1 108 ? -1.164 -3.482 11.271 1.00 88.50 108 ASN A CA 1
ATOM 811 C C . ASN A 1 108 ? -2.635 -3.784 11.573 1.00 88.50 108 ASN A C 1
ATOM 813 O O . ASN A 1 108 ? -3.048 -3.724 12.730 1.00 88.50 108 ASN A O 1
ATOM 817 N N . ARG A 1 109 ? -3.425 -4.167 10.562 1.00 87.38 109 ARG A N 1
ATOM 818 C CA . ARG A 1 109 ? -4.818 -4.592 10.763 1.00 87.38 109 ARG A CA 1
ATOM 819 C C . ARG A 1 109 ? -4.913 -5.866 11.599 1.00 87.38 109 ARG A C 1
ATOM 821 O O . ARG A 1 109 ? -5.785 -5.936 12.456 1.00 87.38 109 ARG A O 1
ATOM 828 N N . ARG A 1 110 ? -4.028 -6.849 11.398 1.00 89.88 110 ARG A N 1
ATOM 829 C CA . ARG A 1 110 ? -4.008 -8.091 12.197 1.00 89.88 110 ARG A CA 1
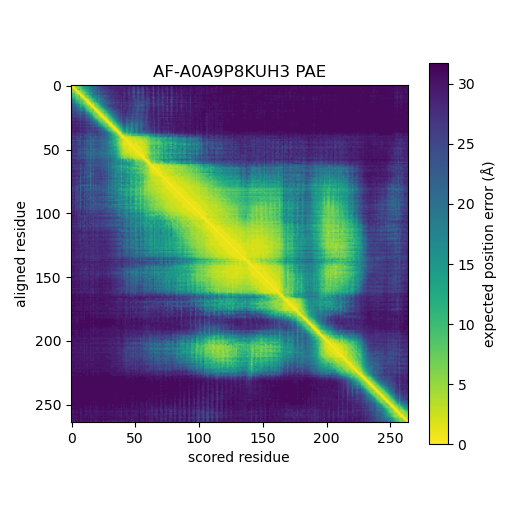ATOM 830 C C . ARG A 1 110 ? -3.694 -7.816 13.665 1.00 89.88 110 ARG A C 1
ATOM 832 O O . ARG A 1 110 ? -4.486 -8.191 14.521 1.00 89.88 110 ARG A O 1
ATOM 839 N N . LYS A 1 111 ? -2.624 -7.066 13.945 1.00 90.44 111 LYS A N 1
ATOM 840 C CA . LYS A 1 111 ? -2.260 -6.689 15.321 1.00 90.44 111 LYS A CA 1
ATOM 841 C C . LYS A 1 111 ? -3.358 -5.898 16.024 1.00 90.44 111 LYS A C 1
ATOM 843 O O . LYS A 1 111 ? -3.670 -6.170 17.178 1.00 90.44 111 LYS A O 1
ATOM 848 N N . LYS A 1 112 ? -3.971 -4.940 15.318 1.00 86.38 112 LYS A N 1
ATOM 849 C CA . LYS A 1 112 ? -5.117 -4.196 15.848 1.00 86.38 112 LYS A CA 1
ATOM 850 C C . LYS A 1 112 ? -6.266 -5.145 16.187 1.00 86.38 112 LYS A C 1
ATOM 852 O O . LYS A 1 112 ? -6.772 -5.079 17.296 1.00 86.3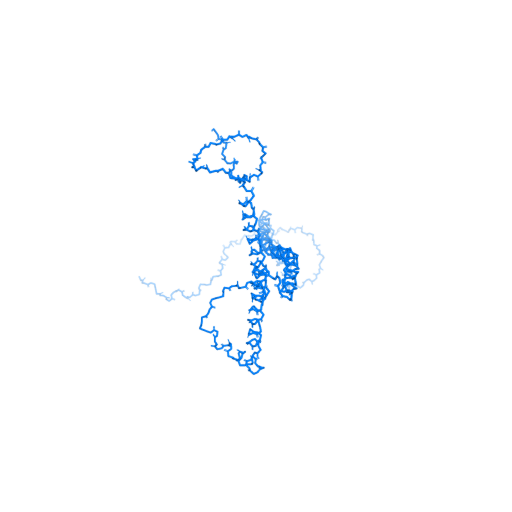8 112 LYS A O 1
ATOM 857 N N . ARG A 1 113 ? -6.641 -6.060 15.287 1.00 88.94 113 ARG A N 1
ATOM 858 C CA . ARG A 1 113 ? -7.720 -7.034 15.533 1.00 88.94 113 ARG A CA 1
ATOM 859 C C . ARG A 1 113 ? -7.472 -7.905 16.759 1.00 88.94 113 ARG A C 1
ATOM 861 O O . ARG A 1 113 ? -8.401 -8.111 17.524 1.00 88.94 113 ARG A O 1
ATOM 868 N N . GLU A 1 114 ? -6.251 -8.392 16.956 1.00 90.50 114 GLU A N 1
ATOM 869 C CA . GLU A 1 114 ? -5.901 -9.194 18.136 1.00 90.50 114 GLU A CA 1
ATOM 8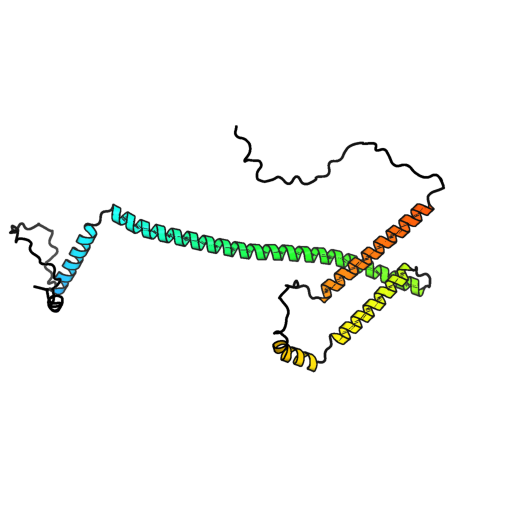70 C C . GLU A 1 114 ? -6.042 -8.384 19.428 1.00 90.50 114 GLU A C 1
ATOM 872 O O . GLU A 1 114 ? -6.691 -8.835 20.371 1.00 90.50 114 GLU A O 1
ATOM 877 N N . TYR A 1 115 ? -5.505 -7.161 19.442 1.00 88.50 115 TYR A N 1
ATOM 878 C CA . TYR A 1 115 ? -5.649 -6.246 20.573 1.00 88.50 115 TYR A CA 1
ATOM 879 C C . TYR A 1 115 ? -7.125 -5.945 20.872 1.00 88.50 115 TYR A C 1
ATOM 881 O O . TYR A 1 115 ? -7.568 -6.033 22.014 1.00 88.50 115 TYR A O 1
ATOM 889 N N . PHE A 1 116 ? -7.918 -5.661 19.838 1.00 87.88 116 PHE A N 1
ATOM 890 C CA . PHE A 1 116 ? -9.343 -5.383 19.989 1.00 87.88 116 PHE A CA 1
ATOM 891 C C . PHE A 1 116 ? -10.150 -6.599 20.424 1.00 87.88 116 PHE A C 1
ATOM 893 O O . PHE A 1 116 ? -11.068 -6.447 21.224 1.00 87.88 116 PHE A O 1
ATOM 900 N N . ALA A 1 117 ? -9.811 -7.798 19.954 1.00 89.81 117 ALA A N 1
ATOM 901 C CA . ALA A 1 117 ? -10.462 -9.018 20.408 1.00 89.81 117 ALA A CA 1
ATOM 902 C C . ALA A 1 117 ? -10.271 -9.197 21.921 1.00 89.81 117 ALA A C 1
ATOM 904 O O . ALA A 1 117 ? -11.247 -9.413 22.636 1.00 89.81 117 ALA A O 1
ATOM 905 N N . GLN A 1 118 ? -9.049 -8.997 22.426 1.00 91.06 118 GLN A N 1
ATOM 906 C CA . GLN A 1 118 ? -8.769 -9.037 23.866 1.00 91.06 118 GLN A CA 1
ATOM 907 C C . GLN A 1 118 ? -9.548 -7.956 24.622 1.00 91.06 118 GLN A C 1
ATOM 909 O O . GLN A 1 118 ? -10.208 -8.248 25.617 1.00 91.06 118 GLN A O 1
ATOM 914 N N . GLN A 1 119 ? -9.536 -6.726 24.111 1.00 88.62 119 GLN A N 1
ATOM 915 C CA . GLN A 1 119 ? -10.175 -5.590 24.766 1.00 88.62 119 GLN A CA 1
ATOM 916 C C . GLN A 1 119 ? -11.703 -5.706 24.811 1.00 88.62 119 GLN A C 1
ATOM 918 O O . GLN A 1 119 ? -12.321 -5.440 25.839 1.00 88.62 119 GLN A O 1
ATOM 923 N N . SER A 1 120 ? -12.308 -6.176 23.720 1.00 87.25 120 SER A N 1
ATOM 924 C CA . SER A 1 120 ? -13.739 -6.476 23.644 1.00 87.25 120 SER A CA 1
ATOM 925 C C . SER A 1 120 ? -14.141 -7.605 24.593 1.00 87.25 120 SER A C 1
ATOM 927 O O . SER A 1 120 ? -15.198 -7.527 25.212 1.00 87.25 120 SER A O 1
ATOM 929 N N . HIS A 1 121 ? -13.282 -8.617 24.769 1.00 90.88 121 HIS A N 1
ATOM 930 C CA . HIS A 1 121 ? -13.531 -9.707 25.705 1.00 90.88 121 HIS A CA 1
ATOM 931 C C . HIS A 1 121 ? -13.523 -9.199 27.151 1.00 90.88 121 HIS A C 1
ATOM 933 O O . HIS A 1 121 ? -14.476 -9.452 27.884 1.00 90.88 121 HIS A O 1
ATOM 939 N N . LEU A 1 122 ? -12.510 -8.419 27.549 1.00 90.69 122 LEU A N 1
ATOM 940 C CA . LEU A 1 122 ? -12.446 -7.811 28.886 1.00 90.69 122 LEU A CA 1
ATOM 941 C C . LEU A 1 122 ? -13.666 -6.930 29.178 1.00 90.69 122 LEU A C 1
ATOM 943 O O . LEU A 1 122 ? -14.264 -7.033 30.246 1.00 90.69 122 LEU A O 1
ATOM 947 N N . LEU A 1 123 ? -14.065 -6.117 28.203 1.00 90.25 123 LEU A N 1
ATOM 948 C CA . LEU A 1 123 ? -15.239 -5.255 28.296 1.00 90.25 123 LEU A CA 1
ATOM 949 C C . LEU A 1 123 ? -16.538 -6.068 28.401 1.00 90.25 123 LEU A C 1
ATOM 951 O O . LEU A 1 123 ? -17.409 -5.743 29.200 1.00 90.25 123 LEU A O 1
ATOM 955 N N . SER A 1 124 ? -16.673 -7.157 27.642 1.00 90.38 124 SER A N 1
ATOM 956 C CA . SER A 1 124 ? -17.857 -8.021 27.737 1.00 90.38 124 SER A CA 1
ATOM 957 C C . SER A 1 124 ? -17.994 -8.672 29.117 1.00 90.38 124 SER A C 1
ATOM 959 O O . SER A 1 124 ? -19.099 -8.761 29.650 1.00 90.38 124 SER A O 1
ATOM 961 N N . VAL A 1 125 ? -16.869 -9.061 29.727 1.00 94.62 125 VAL A N 1
ATOM 962 C CA . VAL A 1 125 ? -16.837 -9.611 31.086 1.00 94.62 125 VAL A CA 1
ATOM 963 C C . VAL A 1 125 ? -17.209 -8.537 32.108 1.00 94.62 125 VAL A C 1
ATOM 965 O O . VAL A 1 125 ? -18.008 -8.817 32.997 1.00 94.62 125 VAL A O 1
ATOM 968 N N . SER A 1 126 ? -16.707 -7.304 31.965 1.00 90.50 126 SER A N 1
ATOM 969 C CA . SER A 1 126 ? -17.043 -6.219 32.897 1.00 90.50 126 SER A CA 1
ATOM 970 C C . SER A 1 126 ? -18.508 -5.784 32.808 1.00 90.50 126 SER A C 1
ATOM 972 O O . SER A 1 126 ? -19.112 -5.498 33.838 1.00 90.50 126 SER A O 1
ATOM 974 N N . ILE A 1 127 ? -19.117 -5.801 31.615 1.00 92.44 127 ILE A N 1
ATOM 975 C CA . ILE A 1 127 ? -20.567 -5.589 31.458 1.00 92.44 127 ILE A CA 1
ATOM 976 C C . ILE A 1 127 ? -21.355 -6.695 32.165 1.00 92.44 127 ILE A C 1
ATOM 978 O O . ILE A 1 127 ? -22.331 -6.402 32.855 1.00 92.44 127 ILE A O 1
ATOM 982 N N . ALA A 1 128 ? -20.959 -7.958 31.988 1.00 94.25 128 ALA A N 1
ATOM 983 C CA . ALA A 1 128 ? -21.656 -9.089 32.595 1.00 94.25 128 ALA A CA 1
ATOM 984 C C . ALA A 1 128 ? -21.586 -9.050 34.131 1.00 94.25 128 ALA A C 1
ATOM 986 O O . ALA A 1 128 ? -22.594 -9.288 34.795 1.00 94.25 128 ALA A O 1
ATOM 987 N N . ASP A 1 129 ? -20.423 -8.699 34.682 1.00 94.38 129 ASP A N 1
ATOM 988 C CA . ASP A 1 129 ? -20.221 -8.533 36.123 1.00 94.38 129 ASP A CA 1
ATOM 989 C C . ASP A 1 129 ? -21.042 -7.359 36.680 1.00 94.38 129 ASP A C 1
ATOM 991 O O . ASP A 1 129 ? -21.799 -7.519 37.638 1.00 94.38 129 ASP A O 1
ATOM 995 N N . ALA A 1 130 ? -21.006 -6.204 36.005 1.00 92.94 130 ALA A N 1
ATOM 996 C CA . ALA A 1 130 ? -21.831 -5.049 36.354 1.00 92.94 130 ALA A CA 1
ATOM 997 C C . ALA A 1 130 ? -23.332 -5.387 36.348 1.00 92.94 130 ALA A C 1
ATOM 999 O O . ALA A 1 130 ? -24.063 -4.994 37.257 1.00 92.94 130 ALA A O 1
ATOM 1000 N N . ALA A 1 131 ? -23.799 -6.140 35.347 1.00 93.62 131 ALA A N 1
ATOM 1001 C CA . ALA A 1 131 ? -25.193 -6.564 35.253 1.00 93.62 131 ALA A CA 1
ATOM 1002 C C . ALA A 1 131 ? -25.585 -7.528 36.387 1.00 93.62 131 ALA A C 1
ATOM 1004 O O . ALA A 1 131 ? -26.684 -7.422 36.935 1.00 93.62 131 ALA A O 1
ATOM 1005 N N . ALA A 1 132 ? -24.692 -8.447 36.768 1.00 95.94 132 ALA A N 1
ATOM 1006 C CA . ALA A 1 132 ? -24.912 -9.341 37.900 1.00 95.94 132 ALA A CA 1
ATOM 1007 C C . ALA A 1 132 ? -24.977 -8.565 39.228 1.00 95.94 132 ALA A C 1
ATOM 1009 O O . ALA A 1 132 ? -25.872 -8.809 40.037 1.00 95.94 132 ALA A O 1
ATOM 1010 N N . ALA A 1 133 ? -24.089 -7.589 39.430 1.00 93.94 133 ALA A N 1
ATOM 1011 C CA . ALA A 1 133 ? -24.099 -6.729 40.609 1.00 93.94 133 ALA A CA 1
ATOM 1012 C C . ALA A 1 133 ? -25.348 -5.826 40.675 1.00 93.94 133 ALA A C 1
ATOM 1014 O O . ALA A 1 133 ? -25.897 -5.627 41.760 1.00 93.94 133 ALA A O 1
ATOM 1015 N N . GLU A 1 134 ? -25.843 -5.323 39.533 1.00 94.00 134 GLU A N 1
ATOM 1016 C CA . GLU A 1 134 ? -27.097 -4.548 39.452 1.00 94.00 134 GLU A CA 1
ATOM 1017 C C . GLU A 1 134 ? -28.290 -5.420 39.859 1.00 94.00 134 GLU A C 1
ATOM 1019 O O . GLU A 1 134 ? -29.115 -4.994 40.667 1.00 94.00 134 GLU A O 1
ATOM 1024 N N . ALA A 1 135 ? -28.342 -6.669 39.383 1.00 94.69 135 ALA A N 1
ATOM 1025 C CA . ALA A 1 135 ? -29.392 -7.623 39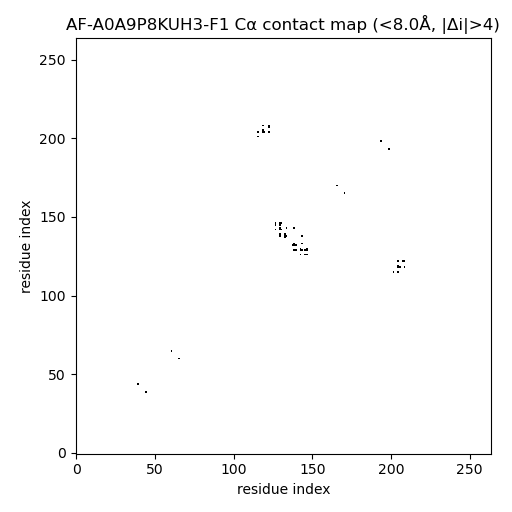.742 1.00 94.69 135 ALA A CA 1
ATOM 1026 C C . ALA A 1 135 ? -29.387 -7.989 41.237 1.00 94.69 135 ALA A C 1
ATOM 1028 O O . ALA A 1 135 ? -30.446 -8.218 41.821 1.00 94.69 135 ALA A O 1
ATOM 1029 N N . LEU A 1 136 ? -28.206 -8.024 41.861 1.00 95.00 136 LEU A N 1
ATOM 1030 C CA . LEU A 1 136 ? -28.040 -8.254 43.299 1.00 95.00 136 LEU A CA 1
ATOM 1031 C C . LEU A 1 136 ? -28.249 -6.984 44.144 1.00 95.00 136 LEU A C 1
ATOM 1033 O O . LEU A 1 136 ? -28.314 -7.074 45.369 1.00 95.00 136 LEU A O 1
ATOM 1037 N N . GLY A 1 137 ? -28.363 -5.810 43.515 1.00 93.25 137 GLY A N 1
ATOM 1038 C CA . GLY A 1 137 ? -28.510 -4.520 44.192 1.00 93.25 137 GLY A CA 1
ATOM 1039 C C . GLY A 1 137 ? -27.229 -3.997 44.856 1.00 93.25 137 GLY A C 1
ATOM 1040 O O . GLY A 1 137 ? -27.293 -3.030 45.610 1.00 93.25 137 GLY A O 1
ATOM 1041 N N . THR A 1 138 ? -26.073 -4.608 44.585 1.00 93.44 138 THR A N 1
ATOM 1042 C CA . THR A 1 138 ? -24.758 -4.226 45.135 1.00 93.44 138 THR A CA 1
ATOM 1043 C C . THR A 1 138 ? -23.862 -3.546 44.097 1.00 93.44 138 THR A C 1
ATOM 1045 O O . THR A 1 138 ? -22.645 -3.514 44.265 1.00 93.44 138 THR A O 1
ATOM 1048 N N . ALA A 1 139 ? -24.438 -3.050 42.999 1.00 91.06 139 ALA A N 1
ATOM 1049 C CA . ALA A 1 139 ? -23.682 -2.408 41.931 1.00 91.06 139 ALA A CA 1
ATOM 1050 C C . ALA A 1 139 ? -22.995 -1.129 42.408 1.00 91.06 139 ALA A C 1
ATOM 1052 O O . ALA A 1 139 ? -23.610 -0.267 43.041 1.00 91.06 139 ALA A O 1
ATOM 1053 N N . THR A 1 140 ? -21.725 -0.989 42.046 1.00 91.94 140 THR A N 1
ATOM 1054 C CA . THR A 1 140 ? -20.976 0.244 42.278 1.00 91.94 140 THR A CA 1
ATOM 1055 C C . THR A 1 140 ? -21.397 1.322 41.273 1.00 91.94 140 THR A C 1
ATOM 1057 O O . THR A 1 140 ? -21.866 1.030 40.169 1.00 91.94 140 THR A O 1
ATOM 1060 N N . GLU A 1 141 ? -21.234 2.596 41.635 1.00 91.06 141 GLU A N 1
ATOM 1061 C CA . GLU A 1 141 ? -21.507 3.728 40.738 1.00 91.06 141 GLU A CA 1
ATOM 1062 C C . GLU A 1 141 ? -20.844 3.603 39.346 1.00 91.06 141 GLU A C 1
ATOM 1064 O O . GLU A 1 141 ? -21.556 3.787 38.349 1.00 91.06 141 GLU A O 1
ATOM 1069 N N . PRO A 1 142 ? -19.557 3.208 39.215 1.00 87.25 142 PRO A N 1
ATOM 1070 C CA . PRO A 1 142 ? -18.937 3.017 37.901 1.00 87.25 142 PRO A CA 1
ATOM 1071 C C .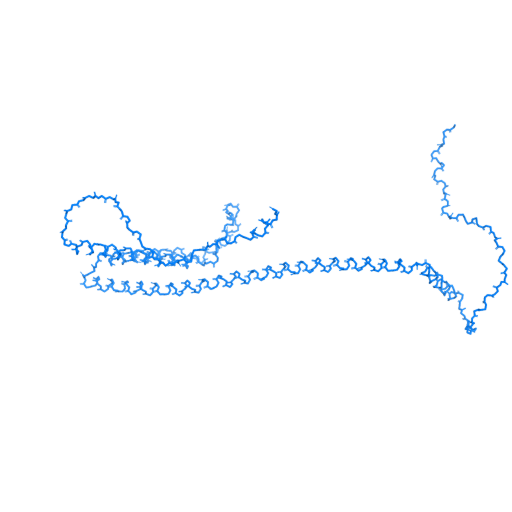 PRO A 1 142 ? -19.576 1.880 37.091 1.00 87.25 142 PRO A C 1
ATOM 1073 O O . PRO A 1 142 ? -19.762 2.014 35.881 1.00 87.25 142 PRO A O 1
ATOM 1076 N N . GLN A 1 143 ? -19.991 0.784 37.732 1.00 90.19 143 GLN A N 1
ATOM 1077 C CA . GLN A 1 143 ? -20.687 -0.322 37.059 1.00 90.19 143 GLN A CA 1
ATOM 1078 C C . GLN A 1 143 ? -22.048 0.123 36.503 1.00 90.19 143 GLN A C 1
ATOM 1080 O O . GLN A 1 143 ? -22.405 -0.209 35.370 1.00 90.19 143 GLN A O 1
ATOM 1085 N N . ILE A 1 144 ? -22.783 0.944 37.260 1.00 93.19 144 ILE A N 1
ATOM 1086 C CA . ILE A 1 144 ? -24.059 1.525 36.821 1.00 93.19 144 ILE A CA 1
ATOM 1087 C C . ILE A 1 144 ? -23.838 2.500 35.657 1.00 93.19 144 ILE A C 1
ATOM 1089 O O . ILE A 1 144 ? -24.582 2.474 34.674 1.00 93.19 144 ILE A O 1
ATOM 1093 N N . ALA A 1 145 ? -22.821 3.362 35.740 1.00 90.81 145 ALA A N 1
ATOM 1094 C CA . ALA A 1 145 ? -22.484 4.301 34.671 1.00 90.81 145 ALA A CA 1
ATOM 1095 C C . ALA A 1 145 ? -22.084 3.573 33.376 1.00 90.81 145 ALA A C 1
ATOM 1097 O O . ALA A 1 145 ? -22.496 3.969 32.283 1.00 90.81 145 ALA A O 1
ATOM 1098 N N . LEU A 1 146 ? -21.339 2.473 33.498 1.00 89.81 146 LEU A N 1
ATOM 1099 C CA . LEU A 1 146 ? -20.950 1.617 32.382 1.00 89.81 146 LEU A CA 1
ATOM 1100 C C . LEU A 1 146 ? -22.171 0.994 31.691 1.00 89.81 146 LEU A C 1
ATOM 1102 O O . LEU A 1 146 ? -22.280 1.057 30.465 1.00 89.81 146 LEU A O 1
ATOM 1106 N N . LEU A 1 147 ? -23.125 0.467 32.462 1.00 93.12 147 LEU A N 1
ATOM 1107 C CA . LEU A 1 147 ? -24.377 -0.085 31.936 1.00 93.12 147 LEU A CA 1
ATOM 1108 C C . LEU A 1 147 ? -25.251 0.972 31.253 1.00 93.12 147 LEU A C 1
ATOM 1110 O O . LEU A 1 147 ? -25.828 0.699 30.199 1.00 93.12 147 LEU A O 1
ATOM 1114 N N . LYS A 1 148 ? -25.339 2.185 31.814 1.00 93.12 148 LYS A N 1
ATOM 1115 C CA . LYS A 1 148 ? -26.070 3.301 31.189 1.00 93.12 148 LYS A CA 1
ATOM 1116 C C . LYS A 1 148 ? -25.483 3.654 29.826 1.00 93.12 148 LYS A C 1
ATOM 1118 O O . LYS A 1 148 ? -26.225 3.682 28.849 1.00 93.12 148 LYS A O 1
ATOM 1123 N N . ARG A 1 149 ? -24.156 3.811 29.739 1.00 88.19 149 ARG A N 1
ATOM 1124 C CA . ARG A 1 149 ? -23.449 4.073 28.473 1.00 88.19 149 ARG A CA 1
ATOM 1125 C C . ARG A 1 149 ? -23.677 2.962 27.443 1.00 88.19 149 ARG A C 1
ATOM 1127 O O . ARG A 1 149 ? -23.807 3.254 26.257 1.00 88.19 149 ARG A O 1
ATOM 1134 N N . GLU A 1 150 ? -23.739 1.696 27.869 1.00 89.94 150 GLU A N 1
ATOM 1135 C CA . GLU A 1 150 ? -24.059 0.578 26.969 1.00 89.94 150 GLU A CA 1
ATOM 1136 C C . GLU A 1 150 ? -25.496 0.657 26.442 1.00 89.94 150 GLU A C 1
ATOM 1138 O O . GLU A 1 150 ? -25.712 0.551 25.236 1.00 89.94 150 GLU A O 1
ATOM 1143 N N . ARG A 1 151 ? -26.475 0.891 27.326 1.00 91.94 151 ARG A N 1
ATOM 1144 C CA . ARG A 1 151 ? -27.900 1.001 26.969 1.00 91.94 151 ARG A CA 1
ATOM 1145 C C . ARG A 1 151 ? -28.168 2.190 26.042 1.00 91.94 151 ARG A C 1
ATOM 1147 O O . ARG A 1 151 ? -28.866 2.034 25.044 1.00 91.94 151 ARG A O 1
ATOM 1154 N N . GLU A 1 152 ? -27.588 3.352 26.339 1.00 89.62 152 GLU A N 1
ATOM 1155 C CA . GLU A 1 152 ? -27.689 4.559 25.505 1.00 89.62 152 GLU A CA 1
ATOM 1156 C C . GLU A 1 152 ? -27.105 4.323 24.110 1.00 89.62 152 GLU A C 1
ATOM 1158 O O . GLU A 1 152 ? -27.715 4.674 23.100 1.00 89.62 152 GLU A O 1
ATOM 1163 N N . HIS A 1 153 ? -25.947 3.666 24.038 1.00 85.06 153 HIS A N 1
ATOM 1164 C CA . HIS A 1 153 ? -25.324 3.346 22.762 1.00 85.06 153 HIS A CA 1
ATOM 1165 C C . HIS A 1 153 ? -26.127 2.310 21.964 1.00 85.06 153 HIS A C 1
ATOM 1167 O O . HIS A 1 153 ? -26.268 2.447 20.750 1.00 85.06 153 HIS A O 1
ATOM 1173 N N . ALA A 1 154 ? -26.678 1.288 22.622 1.00 88.81 154 ALA A N 1
ATOM 1174 C CA . ALA A 1 154 ? -27.547 0.311 21.973 1.00 88.81 154 ALA A CA 1
ATOM 1175 C C . ALA A 1 154 ? -28.798 0.978 21.373 1.00 88.81 154 ALA A C 1
ATOM 1177 O O . ALA A 1 154 ? -29.147 0.691 20.228 1.00 88.81 154 ALA A O 1
ATOM 1178 N N . ALA A 1 155 ? -29.412 1.922 22.095 1.00 89.44 155 ALA A N 1
ATOM 1179 C CA . ALA A 1 155 ? -30.538 2.705 21.589 1.00 89.44 155 ALA A CA 1
ATOM 1180 C C . ALA A 1 155 ? -30.144 3.559 20.369 1.00 89.44 155 ALA A C 1
ATOM 1182 O O . ALA A 1 155 ? -30.833 3.542 19.352 1.00 89.44 155 ALA A O 1
ATOM 1183 N N . TYR A 1 156 ? -28.989 4.230 20.421 1.00 85.69 156 TYR A N 1
ATOM 1184 C CA . TYR A 1 156 ? -28.470 5.013 19.295 1.00 85.69 156 TYR A CA 1
ATOM 1185 C C . TYR A 1 156 ? -28.194 4.158 18.044 1.00 85.69 156 TYR A C 1
ATOM 1187 O O . TYR A 1 156 ? -28.482 4.571 16.918 1.00 85.69 156 TYR A O 1
ATOM 1195 N N . LEU A 1 157 ? -27.652 2.947 18.216 1.00 84.56 157 LEU A N 1
ATOM 1196 C CA . LEU A 1 157 ? -27.449 2.015 17.105 1.00 84.56 157 LEU A CA 1
ATOM 1197 C C . LEU A 1 157 ? -28.774 1.570 16.485 1.00 84.56 157 LEU A C 1
ATOM 1199 O O . LEU A 1 157 ? -28.879 1.524 15.261 1.00 84.56 157 LEU A O 1
ATOM 1203 N N . GLU A 1 158 ? -29.789 1.298 17.301 1.00 85.62 158 GLU A N 1
ATOM 1204 C CA . GLU A 1 158 ? -31.120 0.949 16.809 1.00 85.62 158 GLU A CA 1
ATOM 1205 C C . GLU A 1 158 ? -31.750 2.113 16.026 1.00 85.62 158 GLU A C 1
ATOM 1207 O O . GLU A 1 158 ? -32.339 1.912 14.962 1.00 85.62 158 GLU A O 1
ATOM 1212 N N . GLU A 1 159 ? -31.576 3.352 16.491 1.00 86.81 159 GLU A N 1
ATOM 1213 C CA . GLU A 1 159 ? -31.999 4.552 15.762 1.00 86.81 159 GLU A CA 1
ATOM 1214 C C . GLU A 1 159 ? -31.285 4.682 14.411 1.00 86.81 159 GLU A C 1
ATOM 1216 O O . GLU A 1 159 ? -31.923 4.967 13.394 1.00 86.81 159 GLU A O 1
ATOM 1221 N N . LEU A 1 160 ? -29.977 4.422 14.371 1.00 85.38 160 LEU A N 1
ATOM 1222 C CA . LEU A 1 160 ? -29.202 4.393 13.133 1.00 85.38 160 LEU A CA 1
ATOM 1223 C C . LEU A 1 160 ? -29.651 3.277 12.193 1.00 85.38 160 LEU A C 1
ATOM 1225 O O . LEU A 1 160 ? -29.697 3.496 10.988 1.00 85.38 160 LEU A O 1
ATOM 1229 N N . GLU A 1 161 ? -29.964 2.086 12.695 1.00 80.50 161 GLU A N 1
ATOM 1230 C CA . GLU A 1 161 ? -30.470 0.978 11.880 1.00 80.50 161 GLU A CA 1
ATOM 1231 C C . GLU A 1 161 ? -31.860 1.277 11.317 1.00 80.50 161 GLU A C 1
ATOM 1233 O O . GLU A 1 161 ? -32.130 0.995 10.147 1.00 80.50 161 GLU A O 1
ATOM 1238 N N . ARG A 1 162 ? -32.719 1.931 12.104 1.00 81.25 162 ARG A N 1
ATOM 1239 C CA . ARG A 1 162 ? -34.014 2.441 11.637 1.00 81.25 162 ARG A CA 1
ATOM 1240 C C . ARG A 1 162 ? -33.834 3.485 10.532 1.00 81.25 162 ARG A C 1
ATOM 1242 O O . ARG A 1 162 ? -34.565 3.437 9.548 1.00 81.25 162 ARG A O 1
ATOM 1249 N N . GLN A 1 163 ? -32.830 4.358 10.635 1.00 79.38 163 GLN A N 1
ATOM 1250 C CA . GLN A 1 163 ? -32.492 5.332 9.585 1.00 79.38 163 GLN A CA 1
ATOM 1251 C C . GLN A 1 163 ? -31.817 4.692 8.355 1.00 79.38 163 GLN A C 1
ATOM 1253 O O . GLN A 1 163 ? -32.070 5.099 7.225 1.00 79.38 163 GLN A O 1
ATOM 1258 N N . LYS A 1 164 ? -30.980 3.665 8.549 1.00 75.50 164 LYS A N 1
ATOM 1259 C CA . LYS A 1 164 ? -30.262 2.926 7.489 1.00 75.50 164 LYS A CA 1
ATOM 1260 C C . LYS A 1 164 ? -31.115 1.895 6.761 1.00 75.50 164 LYS A C 1
ATOM 1262 O O . LYS A 1 164 ? -30.628 1.277 5.812 1.00 75.50 164 LYS A O 1
ATOM 1267 N N . ASN A 1 165 ? -32.377 1.735 7.143 1.00 70.19 165 ASN A N 1
ATOM 1268 C CA . ASN A 1 165 ? -33.373 1.001 6.378 1.00 70.19 165 ASN A CA 1
ATOM 1269 C C . ASN A 1 165 ? -34.275 1.961 5.576 1.00 70.19 165 ASN A C 1
ATOM 1271 O O . ASN A 1 165 ? -35.495 1.893 5.737 1.00 70.19 165 ASN A O 1
ATOM 1275 N N . PRO A 1 166 ? -33.738 2.820 4.675 1.00 65.88 166 PRO A N 1
ATOM 1276 C CA . PRO A 1 166 ? -34.590 3.526 3.740 1.00 65.88 166 PRO A CA 1
ATOM 1277 C C . PRO A 1 166 ? -35.278 2.452 2.902 1.00 65.88 166 PRO A C 1
ATOM 1279 O O . PRO A 1 166 ? -34.634 1.499 2.423 1.00 65.88 166 PRO A O 1
ATOM 1282 N N . GLY A 1 167 ? -36.603 2.558 2.802 1.00 76.56 167 GLY A N 1
ATOM 1283 C CA . GLY A 1 167 ? -37.418 1.601 2.065 1.00 76.56 167 GLY A CA 1
ATOM 1284 C C . GLY A 1 167 ? -36.859 1.417 0.653 1.00 76.56 167 GLY A C 1
ATOM 1285 O O . GLY A 1 167 ? -36.218 2.315 0.108 1.00 76.56 167 GLY A O 1
ATOM 1286 N N . VAL A 1 168 ? -37.096 0.261 0.029 1.00 77.38 168 VAL A N 1
ATOM 1287 C CA . VAL A 1 168 ? -36.561 -0.067 -1.312 1.00 77.38 168 VAL A CA 1
ATOM 1288 C C . VAL A 1 168 ? -36.770 1.081 -2.322 1.00 77.38 168 VAL A C 1
ATOM 1290 O O . VAL A 1 168 ? -35.900 1.356 -3.143 1.00 77.38 168 VAL A O 1
ATOM 1293 N N . VAL A 1 169 ? -37.877 1.822 -2.195 1.00 79.69 169 VAL A N 1
ATOM 1294 C CA . VAL A 1 169 ? -38.216 3.008 -2.999 1.00 79.69 169 VAL A CA 1
ATOM 1295 C C . VAL A 1 169 ? -37.237 4.175 -2.807 1.00 79.69 169 VAL A C 1
ATOM 1297 O O . VAL A 1 169 ? -36.846 4.826 -3.773 1.00 79.69 169 VAL A O 1
ATOM 1300 N N . GLU A 1 170 ? -36.817 4.455 -1.582 1.00 80.06 170 GLU A N 1
ATOM 1301 C CA . GLU A 1 170 ? -35.952 5.587 -1.249 1.00 80.06 170 GLU A CA 1
ATOM 1302 C C . GLU A 1 170 ? -34.516 5.354 -1.738 1.00 80.06 170 GLU A C 1
ATOM 1304 O O . GLU A 1 170 ? -33.929 6.253 -2.333 1.00 80.06 170 GLU A O 1
ATOM 1309 N N . ARG A 1 171 ? -34.032 4.102 -1.695 1.00 76.81 171 ARG A N 1
ATOM 1310 C CA . ARG A 1 171 ? -32.753 3.700 -2.316 1.00 76.81 171 ARG A CA 1
ATOM 1311 C C . ARG A 1 171 ? -32.742 3.907 -3.831 1.00 76.81 171 ARG A C 1
ATOM 1313 O O . ARG A 1 171 ? -31.744 4.353 -4.391 1.00 76.81 171 ARG A O 1
ATOM 1320 N N . THR A 1 172 ? -33.852 3.601 -4.512 1.00 81.69 172 THR A N 1
ATOM 1321 C CA . THR A 1 172 ? -33.947 3.827 -5.967 1.00 81.69 172 THR A CA 1
ATOM 1322 C C . THR A 1 172 ? -33.995 5.310 -6.321 1.00 81.69 172 THR A C 1
ATOM 1324 O O . THR A 1 172 ? -33.383 5.706 -7.308 1.00 81.69 172 THR A O 1
ATOM 1327 N N . LYS A 1 173 ? -34.652 6.144 -5.501 1.00 84.31 173 LYS A N 1
ATOM 1328 C CA . LYS A 1 173 ? -34.648 7.605 -5.669 1.00 84.31 173 LYS A CA 1
ATOM 1329 C C . LYS A 1 173 ? -33.260 8.182 -5.427 1.00 84.31 173 LYS A C 1
ATOM 1331 O O . LYS A 1 173 ? -32.798 8.986 -6.224 1.00 84.31 173 LYS A O 1
ATOM 1336 N N . GLU A 1 174 ? -32.582 7.752 -4.372 1.00 81.50 174 GLU A N 1
ATOM 1337 C CA . GLU A 1 174 ? -31.235 8.212 -4.052 1.00 81.50 174 GLU A CA 1
ATOM 1338 C C . GLU A 1 174 ? -30.245 7.863 -5.168 1.00 81.50 174 GLU A C 1
ATOM 1340 O O . GLU A 1 174 ? -29.481 8.726 -5.575 1.00 81.50 174 GLU A O 1
ATOM 1345 N N . TRP A 1 175 ? -30.339 6.672 -5.769 1.00 81.69 175 TRP A N 1
ATOM 1346 C CA . TRP A 1 175 ? -29.548 6.315 -6.953 1.00 81.69 175 TRP A CA 1
ATOM 1347 C C . TRP A 1 175 ? -29.911 7.139 -8.203 1.00 81.69 175 TRP A C 1
ATOM 1349 O O . TRP A 1 175 ? -29.021 7.578 -8.930 1.00 81.69 175 TRP A O 1
ATOM 1359 N N . LEU A 1 176 ? -31.204 7.400 -8.450 1.00 83.88 176 LEU A N 1
ATOM 1360 C CA . LEU A 1 176 ? -31.649 8.199 -9.603 1.00 83.88 176 LEU A CA 1
ATOM 1361 C C . LEU A 1 176 ? -31.246 9.680 -9.483 1.00 83.88 176 LEU A C 1
ATOM 1363 O O . LEU A 1 176 ? -30.949 10.326 -10.485 1.00 83.88 176 LEU A O 1
ATOM 1367 N N . PHE A 1 177 ? -31.241 10.219 -8.262 1.00 80.06 177 PHE A N 1
ATOM 1368 C CA . PHE A 1 177 ? -30.930 11.621 -7.976 1.00 80.06 177 PHE A CA 1
ATOM 1369 C C . PHE A 1 177 ? -29.485 11.847 -7.501 1.00 80.06 177 PHE A C 1
ATOM 1371 O O . PHE A 1 177 ? -29.049 12.999 -7.465 1.00 80.06 177 PHE A O 1
ATOM 1378 N N . SER A 1 178 ? -28.692 10.803 -7.217 1.00 71.06 178 SER A N 1
ATOM 1379 C CA . SER A 1 178 ? -27.266 10.962 -6.873 1.00 71.06 178 SER A CA 1
ATOM 1380 C C . SER A 1 178 ? -26.443 11.502 -8.040 1.00 71.06 178 SER A C 1
ATOM 1382 O O . SER A 1 178 ? -25.364 12.040 -7.820 1.00 71.06 178 SER A O 1
ATOM 1384 N N . GLY A 1 179 ? -26.938 11.371 -9.275 1.00 67.31 179 GLY A N 1
ATOM 1385 C CA . GLY A 1 179 ? -26.345 12.004 -10.454 1.00 67.31 179 GLY A CA 1
ATOM 1386 C C . GLY A 1 179 ? -26.619 13.509 -10.556 1.00 67.31 179 GLY A C 1
ATOM 1387 O O . GLY A 1 179 ? -25.835 14.207 -11.180 1.00 67.31 179 GLY A O 1
ATOM 1388 N N . LEU A 1 180 ? -27.687 14.017 -9.925 1.00 56.31 180 LEU A N 1
ATOM 1389 C CA . LEU A 1 180 ? -28.077 15.434 -9.978 1.00 56.31 180 LEU A CA 1
ATOM 1390 C C . LEU A 1 180 ? -27.546 16.236 -8.778 1.00 56.31 180 LEU A C 1
ATOM 1392 O O . LEU A 1 180 ? -27.378 17.445 -8.859 1.00 56.31 180 LEU A O 1
ATOM 1396 N N . LYS A 1 181 ? -27.270 15.558 -7.658 1.00 55.00 181 LYS A N 1
ATOM 1397 C CA . LYS A 1 181 ? -26.782 16.178 -6.415 1.00 55.00 181 LYS A CA 1
ATOM 1398 C C . LYS A 1 181 ? -25.255 16.272 -6.320 1.00 55.00 181 LYS A C 1
ATOM 1400 O O . LYS A 1 181 ? -24.744 16.828 -5.358 1.00 55.00 181 LYS A O 1
ATOM 1405 N N . ARG A 1 182 ? -24.525 15.696 -7.281 1.00 53.69 182 ARG A N 1
ATOM 1406 C CA . ARG A 1 182 ? -23.056 15.597 -7.251 1.00 53.69 182 ARG A CA 1
ATOM 1407 C C . ARG A 1 182 ? -22.335 16.818 -7.845 1.00 53.69 182 ARG A C 1
ATOM 1409 O O . ARG A 1 182 ? -21.114 16.868 -7.759 1.00 53.69 182 ARG A O 1
ATOM 1416 N N . ASP A 1 183 ? -23.069 17.798 -8.374 1.00 50.22 183 ASP A N 1
ATOM 1417 C CA . ASP A 1 183 ? -22.488 18.997 -9.002 1.00 50.22 183 ASP A CA 1
ATOM 1418 C C . ASP A 1 183 ? -22.356 20.214 -8.068 1.00 50.22 183 ASP A C 1
ATOM 1420 O O . ASP A 1 183 ? -21.729 21.202 -8.443 1.00 50.22 183 ASP A O 1
ATOM 1424 N N . GLU A 1 184 ? -22.847 20.151 -6.828 1.00 45.88 184 GLU A N 1
ATOM 1425 C CA . GLU A 1 184 ? -22.720 21.255 -5.868 1.00 45.88 184 GLU A CA 1
ATOM 1426 C C . GLU A 1 184 ? -21.985 20.804 -4.602 1.00 45.88 184 GLU A C 1
ATOM 1428 O O . GLU A 1 184 ? -22.579 20.558 -3.560 1.00 45.88 184 GLU A O 1
ATOM 1433 N N . GLY A 1 185 ? -20.658 20.709 -4.725 1.00 46.66 185 GLY A N 1
ATOM 1434 C CA . GLY A 1 185 ? -19.722 20.707 -3.601 1.00 46.66 185 GLY A CA 1
ATOM 1435 C C . GLY A 1 185 ? -19.523 19.360 -2.910 1.00 46.66 185 GLY A C 1
ATOM 1436 O O . GLY A 1 185 ? -20.341 18.940 -2.109 1.00 46.66 185 GLY A O 1
ATOM 1437 N N . GLU A 1 186 ? -18.379 18.723 -3.167 1.00 38.25 186 GLU A N 1
ATOM 1438 C CA . GLU A 1 186 ? -17.446 18.308 -2.109 1.00 38.25 186 GLU A CA 1
ATOM 1439 C C . GLU A 1 186 ? -16.194 17.674 -2.728 1.00 38.25 186 GLU A C 1
ATOM 1441 O O . GLU A 1 186 ? -16.236 16.682 -3.461 1.00 38.25 186 GLU A O 1
ATOM 1446 N N . GLU A 1 187 ? -15.059 18.308 -2.439 1.00 36.56 187 GLU A N 1
ATOM 1447 C CA . GLU A 1 187 ? -13.725 17.866 -2.805 1.00 36.56 187 GLU A CA 1
ATOM 1448 C C . GLU A 1 187 ? -13.416 16.495 -2.195 1.00 36.56 187 GLU A C 1
ATOM 1450 O O . GLU A 1 187 ? -13.692 16.203 -1.030 1.00 36.56 187 GLU A O 1
ATOM 1455 N N . ALA A 1 188 ? -12.816 15.642 -3.021 1.00 39.06 188 ALA A N 1
ATOM 1456 C CA . ALA A 1 188 ? -12.429 14.281 -2.704 1.00 39.06 188 ALA A CA 1
ATOM 1457 C C . ALA A 1 188 ? -11.295 14.231 -1.661 1.00 39.06 188 ALA A C 1
ATOM 1459 O O . ALA A 1 188 ? -10.126 14.038 -1.988 1.00 39.06 188 ALA A O 1
ATOM 1460 N N . GLY A 1 189 ? -11.656 14.342 -0.385 1.00 34.19 189 GLY A N 1
ATOM 1461 C CA . GLY A 1 189 ? -10.856 13.865 0.737 1.00 34.19 189 GLY A CA 1
ATOM 1462 C C . GLY A 1 189 ? -11.030 12.356 0.887 1.00 34.19 189 GLY A C 1
ATOM 1463 O O . GLY A 1 189 ? -12.028 11.889 1.433 1.00 34.19 189 GLY A O 1
ATOM 1464 N N . SER A 1 190 ? -10.064 11.602 0.363 1.00 36.22 190 SER A N 1
ATOM 1465 C CA . SER A 1 190 ? -9.913 10.148 0.481 1.00 36.22 190 SER A CA 1
ATOM 1466 C C . SER A 1 190 ? -10.158 9.656 1.915 1.00 36.22 190 SER A C 1
ATOM 1468 O O . SER A 1 190 ? -9.268 9.714 2.760 1.00 36.22 190 SER A O 1
ATOM 1470 N N . LYS A 1 191 ? -11.362 9.143 2.185 1.00 41.12 191 LYS A N 1
ATOM 1471 C CA . LYS A 1 191 ? -11.642 8.349 3.382 1.00 41.12 191 LYS A CA 1
ATOM 1472 C C . LYS A 1 191 ? -11.104 6.948 3.133 1.00 41.12 191 LYS A C 1
ATOM 1474 O O . LYS A 1 191 ? -11.549 6.265 2.211 1.00 41.12 191 LYS A O 1
ATOM 1479 N N . ASP A 1 192 ? -10.121 6.570 3.942 1.00 38.81 192 ASP A N 1
ATOM 1480 C CA . ASP A 1 192 ? -9.596 5.216 4.059 1.00 38.81 192 ASP A CA 1
ATOM 1481 C C . ASP A 1 192 ? -10.715 4.177 3.942 1.00 38.81 192 ASP A C 1
ATOM 1483 O O . ASP A 1 192 ? -11.770 4.312 4.561 1.00 38.81 192 ASP A O 1
ATOM 1487 N N . GLY A 1 193 ? -10.470 3.122 3.160 1.00 42.38 193 GLY A N 1
ATOM 1488 C CA . GLY A 1 193 ? -11.390 2.010 2.897 1.00 42.38 193 GLY A CA 1
ATOM 1489 C C . GLY A 1 193 ? -11.653 1.103 4.106 1.00 42.38 193 GLY A C 1
ATOM 1490 O O . GLY A 1 193 ? -11.630 -0.123 3.985 1.00 42.38 193 GLY A O 1
ATOM 1491 N N . THR A 1 194 ? -11.878 1.689 5.277 1.00 44.38 194 THR A N 1
ATOM 1492 C CA . THR A 1 194 ? -12.463 1.016 6.433 1.00 44.38 194 THR A CA 1
ATOM 1493 C C . THR A 1 194 ? -13.969 1.266 6.370 1.00 44.38 194 THR A C 1
ATOM 1495 O O . THR A 1 194 ? -14.374 2.426 6.279 1.00 44.38 194 THR A O 1
ATOM 1498 N N . PRO A 1 195 ? -14.829 0.229 6.384 1.00 46.97 195 PRO A N 1
ATOM 1499 C CA . PRO A 1 195 ? -16.267 0.454 6.432 1.00 46.97 195 PRO A CA 1
ATOM 1500 C C . PRO A 1 195 ? -16.564 1.308 7.669 1.00 46.97 195 PRO A C 1
ATOM 1502 O O . PRO A 1 195 ? -16.129 0.969 8.767 1.00 46.97 195 PRO A O 1
ATOM 1505 N N . ALA A 1 196 ? -17.268 2.429 7.489 1.00 48.47 196 ALA A N 1
ATOM 1506 C CA . ALA A 1 196 ? -17.462 3.461 8.515 1.00 48.47 196 ALA A CA 1
ATOM 1507 C C . ALA A 1 196 ? -18.020 2.934 9.858 1.00 48.47 196 ALA A C 1
ATOM 1509 O O . ALA A 1 196 ? -17.871 3.588 10.884 1.00 48.47 196 ALA A O 1
ATOM 1510 N N . GLY A 1 197 ? -18.631 1.744 9.870 1.00 50.78 197 GLY A N 1
ATOM 1511 C CA . GLY A 1 197 ? -19.092 1.072 11.089 1.00 50.78 197 GLY A CA 1
ATOM 1512 C C . GLY A 1 197 ? -17.996 0.382 11.912 1.00 50.78 197 GLY A C 1
ATOM 1513 O O . GLY A 1 197 ? -18.123 0.318 13.128 1.00 50.78 197 GLY A O 1
ATOM 1514 N N . GLU A 1 198 ? -16.912 -0.103 11.297 1.00 53.97 198 GLU A N 1
ATOM 1515 C CA . GLU A 1 198 ? -15.832 -0.780 12.034 1.00 53.97 198 GLU A CA 1
ATOM 1516 C C . GLU A 1 198 ? -15.013 0.232 12.846 1.00 53.97 198 GLU A C 1
ATOM 1518 O O . GLU A 1 198 ? -14.780 0.018 14.030 1.00 53.97 198 GLU A O 1
ATOM 1523 N N . GLY A 1 199 ? -14.631 1.365 12.241 1.00 59.06 199 GLY A N 1
ATOM 1524 C CA . GLY A 1 199 ? -13.823 2.407 12.897 1.00 59.06 199 GLY A CA 1
ATOM 1525 C C . GLY A 1 199 ? -14.451 2.952 14.185 1.00 59.06 199 GLY A C 1
ATOM 1526 O O . GLY A 1 199 ? -13.778 3.054 15.204 1.00 59.06 199 GLY A O 1
ATOM 1527 N N . MET A 1 200 ? -15.762 3.203 14.161 1.00 61.16 200 MET A N 1
ATOM 1528 C CA . MET A 1 200 ? -16.512 3.727 15.311 1.00 61.16 200 MET A CA 1
ATOM 1529 C C . MET A 1 200 ? -16.587 2.721 16.471 1.00 61.16 200 MET A C 1
ATOM 1531 O O . MET A 1 200 ? -16.490 3.103 17.635 1.00 61.16 200 MET A O 1
ATOM 1535 N N . ALA A 1 201 ? -16.725 1.424 16.168 1.00 67.31 201 ALA A N 1
ATOM 1536 C CA . ALA A 1 201 ? -16.724 0.374 17.186 1.00 67.31 201 ALA A CA 1
ATOM 1537 C C . ALA A 1 201 ? -15.344 0.224 17.852 1.00 67.31 201 ALA A C 1
ATOM 1539 O O . ALA A 1 201 ? -15.258 -0.002 19.060 1.00 67.31 201 ALA A O 1
ATOM 1540 N N . TYR A 1 202 ? -14.266 0.395 17.080 1.00 69.06 202 TYR A N 1
ATOM 1541 C CA . TYR A 1 202 ? -12.895 0.361 17.589 1.00 69.06 202 TYR A CA 1
ATOM 1542 C C . TYR A 1 202 ? -12.595 1.524 18.547 1.00 69.06 202 TYR A C 1
ATOM 1544 O O . TYR A 1 202 ? -12.079 1.287 19.643 1.00 69.06 202 TYR A O 1
ATOM 1552 N N . ASP A 1 203 ? -12.962 2.754 18.182 1.00 75.25 203 ASP A N 1
ATOM 1553 C CA . ASP A 1 203 ? -12.747 3.933 19.035 1.00 75.25 203 ASP A CA 1
ATOM 1554 C C . ASP A 1 203 ? -13.543 3.844 20.347 1.00 75.25 203 ASP A C 1
ATOM 1556 O O . ASP A 1 203 ? -13.041 4.219 21.409 1.00 75.25 203 ASP A O 1
ATOM 1560 N N . ARG A 1 204 ? -14.744 3.250 20.310 1.00 78.12 204 ARG A N 1
ATOM 1561 C CA . ARG A 1 204 ? -15.576 3.003 21.498 1.00 78.12 204 ARG A CA 1
ATOM 1562 C C . ARG A 1 204 ? -14.906 2.072 22.505 1.00 78.12 204 ARG A C 1
ATOM 1564 O O . ARG A 1 204 ? -14.800 2.416 23.681 1.00 78.12 204 ARG A O 1
ATOM 1571 N N . VAL A 1 205 ? -14.474 0.890 22.055 1.00 78.69 205 VAL A N 1
ATOM 1572 C CA . VAL A 1 205 ? -13.853 -0.119 22.933 1.00 78.69 205 VAL A CA 1
ATOM 1573 C C . VAL A 1 205 ? -12.589 0.448 23.583 1.00 78.69 205 VAL A C 1
ATOM 1575 O O . VAL A 1 205 ? -12.344 0.225 24.767 1.00 78.69 205 VAL A O 1
ATOM 1578 N N . LEU A 1 206 ? -11.812 1.237 22.836 1.00 79.69 206 LEU A N 1
ATOM 1579 C CA . LEU A 1 206 ? -10.649 1.946 23.368 1.00 79.69 206 LEU A CA 1
ATOM 1580 C C . LEU A 1 206 ? -11.029 2.985 24.426 1.00 79.69 206 LEU A C 1
ATOM 1582 O O . LEU A 1 206 ? -10.450 2.966 25.510 1.00 79.69 206 LEU A O 1
ATOM 1586 N N . ALA A 1 207 ? -12.001 3.854 24.142 1.00 80.75 207 ALA A N 1
ATOM 1587 C CA . ALA A 1 207 ? -12.440 4.890 25.076 1.00 80.75 207 ALA A CA 1
ATOM 1588 C C . ALA A 1 207 ? -12.992 4.298 26.383 1.00 80.75 207 ALA A C 1
ATOM 1590 O O . ALA A 1 207 ? -12.684 4.789 27.467 1.00 80.75 207 ALA A O 1
ATOM 1591 N N . GLN A 1 208 ? -13.757 3.206 26.297 1.00 79.62 208 GLN A N 1
ATOM 1592 C CA . GLN A 1 208 ? -14.349 2.559 27.466 1.00 79.62 208 GLN A CA 1
ATOM 1593 C C . GLN A 1 208 ? -13.292 1.889 28.348 1.00 79.62 208 GLN A C 1
ATOM 1595 O O . GLN A 1 208 ? -13.377 1.989 29.570 1.00 79.62 208 GLN A O 1
ATOM 1600 N N . VAL A 1 209 ? -12.256 1.276 27.763 1.00 77.88 209 VAL A N 1
ATOM 1601 C CA . VAL A 1 209 ? -11.160 0.727 28.577 1.00 77.88 209 VAL A CA 1
ATOM 1602 C C . VAL A 1 209 ? -10.226 1.808 29.116 1.00 77.88 209 VAL A C 1
ATOM 1604 O O . VAL A 1 209 ? -9.747 1.678 30.237 1.00 77.88 209 VAL A O 1
ATOM 1607 N N . GLN A 1 210 ? -10.002 2.904 28.389 1.00 81.69 210 GLN A N 1
ATOM 1608 C CA . GLN A 1 210 ? -9.270 4.047 28.943 1.00 81.69 210 GLN A CA 1
ATOM 1609 C C . GLN A 1 210 ? -9.997 4.654 30.148 1.00 81.69 210 GLN A C 1
ATOM 1611 O O . GLN A 1 210 ? -9.348 4.933 31.150 1.00 81.69 210 GLN A O 1
ATOM 1616 N N . ALA A 1 211 ? -11.326 4.787 30.087 1.00 77.81 211 ALA A N 1
ATOM 1617 C CA . ALA A 1 211 ? -12.129 5.246 31.219 1.00 77.81 211 ALA A CA 1
ATOM 1618 C C . ALA A 1 211 ? -12.024 4.291 32.421 1.00 77.81 211 ALA A C 1
ATOM 1620 O O . ALA A 1 211 ? -11.762 4.742 33.529 1.00 77.81 211 ALA A O 1
ATOM 1621 N N . LEU A 1 212 ? -12.128 2.976 32.194 1.00 73.50 212 LEU A N 1
ATOM 1622 C CA . LEU A 1 212 ? -11.961 1.976 33.257 1.00 73.50 212 LEU A CA 1
ATOM 1623 C C . LEU A 1 212 ? -10.567 2.019 33.897 1.00 73.50 212 LEU A C 1
ATOM 1625 O O . LEU A 1 212 ? -10.444 1.911 35.113 1.00 73.50 212 LEU A O 1
ATOM 1629 N N . ASN A 1 213 ? -9.515 2.181 33.092 1.00 78.25 213 ASN A N 1
ATOM 1630 C CA . ASN A 1 213 ? -8.150 2.264 33.607 1.00 78.25 213 ASN A CA 1
ATOM 1631 C C . ASN A 1 213 ? -7.919 3.555 34.404 1.00 78.25 213 ASN A C 1
ATOM 1633 O O . ASN A 1 213 ? -7.315 3.493 35.470 1.00 78.25 213 ASN A O 1
ATOM 1637 N N . ALA A 1 214 ? -8.422 4.696 33.923 1.00 77.56 214 ALA A N 1
ATOM 1638 C CA . ALA A 1 214 ? -8.319 5.972 34.630 1.00 77.56 214 ALA A CA 1
ATOM 1639 C C . ALA A 1 214 ? -9.062 5.940 35.976 1.00 77.56 214 ALA A C 1
ATOM 1641 O O . ALA A 1 214 ? -8.545 6.418 36.980 1.00 77.56 214 ALA A O 1
ATOM 1642 N N . GLU A 1 215 ? -10.241 5.318 36.024 1.00 70.19 215 GLU A N 1
ATOM 1643 C CA . GLU A 1 215 ? -11.022 5.201 37.260 1.00 70.19 215 GLU A CA 1
ATOM 1644 C C . GLU A 1 215 ? -10.368 4.221 38.259 1.00 70.19 215 GLU A C 1
ATOM 1646 O O . GLU A 1 215 ? -10.304 4.503 39.457 1.00 70.19 215 GLU A O 1
ATOM 1651 N N . GLN A 1 216 ? -9.746 3.131 37.785 1.00 69.56 216 GLN A N 1
ATOM 1652 C CA . GLN A 1 216 ? -8.931 2.263 38.650 1.00 69.56 216 GLN A CA 1
ATOM 1653 C C . GLN A 1 216 ? -7.686 2.957 39.212 1.00 69.56 216 GLN A C 1
ATOM 1655 O O . GLN A 1 216 ? -7.217 2.599 40.295 1.00 69.56 216 GLN A O 1
ATOM 1660 N N . GLU A 1 217 ? -7.101 3.902 38.478 1.00 71.06 217 GLU A N 1
ATOM 1661 C CA . GLU A 1 217 ? -6.000 4.718 38.990 1.00 71.06 217 GLU A CA 1
ATOM 1662 C C . GLU A 1 217 ? -6.495 5.663 40.087 1.00 71.06 217 GLU A C 1
ATOM 1664 O O . GLU A 1 217 ? -5.852 5.736 41.134 1.00 71.06 217 GLU A O 1
ATOM 1669 N N . THR A 1 218 ? -7.676 6.271 39.929 1.00 67.06 218 THR A N 1
ATOM 1670 C CA . THR A 1 218 ? -8.266 7.120 40.977 1.00 67.06 218 THR A CA 1
ATOM 1671 C C . THR A 1 218 ? -8.594 6.346 42.256 1.00 67.06 218 THR A C 1
ATOM 1673 O O . THR A 1 218 ? -8.228 6.795 43.339 1.00 67.06 218 THR A O 1
ATOM 1676 N N . GLU A 1 219 ? -9.166 5.138 42.164 1.00 66.75 219 GLU A N 1
ATOM 1677 C CA . GLU A 1 219 ? -9.434 4.302 43.347 1.00 66.75 219 GLU A CA 1
ATOM 1678 C C . GLU A 1 219 ? -8.138 3.856 44.047 1.00 66.75 219 GLU A C 1
ATOM 1680 O O . GLU A 1 219 ? -8.065 3.793 45.277 1.00 66.75 219 GLU A O 1
ATOM 1685 N N . LYS A 1 220 ? -7.077 3.572 43.279 1.00 66.00 220 LYS A N 1
ATOM 1686 C CA . LYS A 1 220 ? -5.756 3.246 43.839 1.00 66.00 220 LYS A CA 1
ATOM 1687 C C . LYS A 1 220 ? -5.111 4.450 44.513 1.00 66.00 220 LYS A C 1
ATOM 1689 O O . LYS A 1 220 ? -4.453 4.271 45.535 1.00 66.00 220 LYS A O 1
ATOM 1694 N N . GLU A 1 221 ? -5.263 5.650 43.963 1.00 63.69 221 GLU A N 1
ATOM 1695 C CA . GLU A 1 221 ? -4.751 6.883 44.565 1.00 63.69 221 GLU A CA 1
ATOM 1696 C C . GLU A 1 221 ? -5.502 7.249 45.848 1.00 63.69 221 GLU A C 1
ATOM 1698 O O . GLU A 1 221 ? -4.857 7.551 46.856 1.00 63.69 221 GLU A O 1
ATOM 1703 N N . GLU A 1 222 ? -6.831 7.126 45.866 1.00 61.91 222 GLU A N 1
ATOM 1704 C CA . GLU A 1 222 ? -7.638 7.327 47.074 1.00 61.91 222 GLU A CA 1
ATOM 1705 C C . GLU A 1 222 ? -7.308 6.287 48.154 1.00 61.91 222 GLU A C 1
ATOM 1707 O O . GLU A 1 222 ? -7.069 6.645 49.311 1.00 61.91 222 GLU A O 1
ATOM 1712 N N . GLY A 1 223 ? -7.169 5.011 47.781 1.00 59.53 223 GLY A N 1
ATOM 1713 C CA . GLY A 1 223 ? -6.724 3.956 48.695 1.00 59.53 223 GLY A CA 1
ATOM 1714 C C . GLY A 1 223 ? -5.315 4.196 49.253 1.00 59.53 223 GLY A C 1
ATOM 1715 O O . GLY A 1 223 ? -5.058 3.946 50.429 1.00 59.53 223 GLY A O 1
ATOM 1716 N N . ARG A 1 224 ? -4.400 4.753 48.447 1.00 59.12 224 ARG A N 1
ATOM 1717 C CA . ARG A 1 224 ? -3.029 5.090 48.872 1.00 59.12 224 ARG A CA 1
ATOM 1718 C C . ARG A 1 224 ? -2.965 6.340 49.755 1.00 59.12 224 ARG A C 1
ATOM 1720 O O . ARG A 1 224 ? -2.037 6.464 50.553 1.00 59.12 224 ARG A O 1
ATOM 1727 N N . MET A 1 225 ? -3.924 7.257 49.626 1.00 52.41 225 MET A N 1
ATOM 1728 C CA . MET A 1 225 ? -4.091 8.395 50.536 1.00 52.41 225 MET A CA 1
ATOM 1729 C C . MET A 1 225 ? -4.658 7.972 51.896 1.00 52.41 225 MET A C 1
ATOM 1731 O O . MET A 1 225 ? -4.246 8.523 52.916 1.00 52.41 225 MET A O 1
ATOM 1735 N N . LEU A 1 226 ? -5.556 6.986 51.921 1.00 55.91 226 LEU A N 1
ATOM 1736 C CA . LEU A 1 226 ? -6.153 6.452 53.149 1.00 55.91 226 LEU A CA 1
ATOM 1737 C C . LEU A 1 226 ? -5.178 5.608 53.990 1.00 55.91 226 LEU A C 1
ATOM 1739 O O . LEU A 1 226 ? -5.328 5.556 55.207 1.00 55.91 226 LEU A O 1
ATOM 1743 N N . ASP A 1 227 ? -4.147 5.024 53.374 1.00 52.50 227 ASP A N 1
ATOM 1744 C CA . ASP A 1 227 ? -3.137 4.197 54.058 1.00 52.50 227 ASP A CA 1
ATOM 1745 C C . ASP A 1 227 ? -1.889 4.987 54.520 1.00 52.50 227 ASP A C 1
ATOM 1747 O O . ASP A 1 227 ? -0.857 4.412 54.871 1.00 52.50 227 ASP A O 1
ATOM 1751 N N . ARG A 1 228 ? -1.949 6.329 54.524 1.00 47.19 228 ARG A N 1
ATOM 1752 C CA . ARG A 1 228 ? -0.886 7.186 55.074 1.00 47.19 228 ARG A CA 1
ATOM 1753 C C . ARG A 1 228 ? -1.205 7.546 56.535 1.00 47.19 228 ARG A C 1
ATOM 1755 O O . ARG A 1 228 ? -1.960 8.494 56.760 1.00 47.19 228 ARG A O 1
ATOM 1762 N N . PRO A 1 229 ? -0.634 6.859 57.549 1.00 45.72 229 PRO A N 1
ATOM 1763 C CA . PRO A 1 229 ? -0.752 7.308 58.930 1.00 45.72 229 PRO A CA 1
ATOM 1764 C C . PRO A 1 229 ? -0.058 8.670 59.069 1.00 45.72 229 PRO A C 1
ATOM 1766 O O . PRO A 1 229 ? 0.978 8.928 58.454 1.00 45.72 229 PRO A O 1
ATOM 1769 N N . GLY A 1 230 ? -0.712 9.570 59.801 1.00 47.75 230 GLY A N 1
ATOM 1770 C CA . GLY A 1 230 ? -0.508 11.010 59.702 1.00 47.75 230 GLY A CA 1
ATOM 1771 C C . GLY A 1 230 ? 0.914 11.499 59.958 1.00 47.75 230 GLY A C 1
ATOM 1772 O O . GLY A 1 230 ? 1.538 11.159 60.955 1.00 47.75 230 GLY A O 1
ATOM 1773 N N . GLU A 1 231 ? 1.355 12.421 59.106 1.00 37.34 231 GLU A N 1
ATOM 1774 C CA . GLU A 1 231 ? 2.375 13.394 59.475 1.00 37.34 231 GLU A CA 1
ATOM 1775 C C . GLU A 1 231 ? 2.067 14.710 58.759 1.00 37.34 231 GLU A C 1
ATOM 1777 O O . GLU A 1 231 ? 2.185 14.841 57.537 1.00 37.34 231 GLU A O 1
ATOM 1782 N N . ALA A 1 232 ? 1.551 15.654 59.542 1.00 41.28 232 ALA A N 1
ATOM 1783 C CA . ALA A 1 232 ? 1.246 17.007 59.124 1.00 41.28 232 ALA A CA 1
ATOM 1784 C C . ALA A 1 232 ? 2.517 17.860 59.195 1.00 41.28 232 ALA A C 1
ATOM 1786 O O . ALA A 1 232 ? 3.058 18.061 60.278 1.00 41.28 232 ALA A O 1
ATOM 1787 N N . SER A 1 233 ? 2.972 18.385 58.057 1.00 39.03 233 SER A N 1
ATOM 1788 C CA . SER A 1 233 ? 3.476 19.761 57.886 1.00 39.03 233 SER A CA 1
ATOM 1789 C C . SER A 1 233 ? 4.056 19.949 56.476 1.00 39.03 233 SER A C 1
ATOM 1791 O O . SER A 1 233 ? 4.858 19.161 55.986 1.00 39.03 233 SER A O 1
ATOM 1793 N N . SER A 1 234 ? 3.571 20.989 55.803 1.00 40.22 234 SER A N 1
ATOM 1794 C CA . SER A 1 234 ? 3.897 21.405 54.433 1.00 40.22 234 SER A CA 1
ATOM 1795 C C . SER A 1 234 ? 5.281 22.106 54.339 1.00 40.22 234 SER A C 1
ATOM 1797 O O . SER A 1 234 ? 6.001 22.183 55.329 1.00 40.22 234 SER A O 1
ATOM 1799 N N . PRO A 1 235 ? 5.643 22.745 53.209 1.00 55.31 235 PRO A N 1
ATOM 1800 C CA . PRO A 1 235 ? 6.313 22.172 52.041 1.00 55.31 235 PRO A CA 1
ATOM 1801 C C . PRO A 1 235 ? 7.693 22.829 51.794 1.00 55.31 235 PRO A C 1
ATOM 1803 O O . PRO A 1 235 ? 7.906 23.977 52.174 1.00 55.31 235 PRO A O 1
ATOM 1806 N N . SER A 1 236 ? 8.623 22.182 51.081 1.00 35.75 236 SER A N 1
ATOM 1807 C CA . SER A 1 236 ? 9.707 22.897 50.373 1.00 35.75 236 SER A CA 1
ATOM 1808 C C . SER A 1 236 ? 10.359 22.039 49.278 1.00 35.75 236 SER A C 1
ATOM 1810 O O . SER A 1 236 ? 10.619 20.858 49.513 1.00 35.75 236 SER A O 1
ATOM 1812 N N . PRO A 1 237 ? 10.643 22.614 48.093 1.00 55.88 237 PRO A N 1
ATOM 1813 C CA . PRO A 1 237 ? 11.253 21.922 46.970 1.00 55.88 237 PRO A CA 1
ATOM 1814 C C . PRO A 1 237 ? 12.761 22.186 46.932 1.00 55.88 237 PRO A C 1
ATOM 1816 O O . PRO A 1 237 ? 13.178 23.307 46.676 1.00 55.88 237 PRO A O 1
ATOM 1819 N N . SER A 1 238 ? 13.583 21.161 47.138 1.00 38.03 238 SER A N 1
ATOM 1820 C CA . SER A 1 238 ? 14.923 21.049 46.539 1.00 38.03 238 SER A CA 1
ATOM 1821 C C . SER A 1 238 ? 15.660 19.877 47.162 1.00 38.03 238 SER A C 1
ATOM 1823 O O . SER A 1 238 ? 15.884 19.873 48.372 1.00 38.03 238 SER A O 1
ATOM 1825 N N . SER A 1 239 ? 16.097 18.945 46.320 1.00 37.03 239 SER A N 1
ATOM 1826 C CA . SER A 1 239 ? 17.467 18.410 46.266 1.00 37.03 239 SER A CA 1
ATOM 1827 C C . SER A 1 239 ? 17.436 16.968 45.777 1.00 37.03 239 SER A C 1
ATOM 1829 O O . SER A 1 239 ? 17.034 16.043 46.474 1.00 37.03 239 SER A O 1
ATOM 1831 N N . THR A 1 240 ? 17.901 16.815 44.542 1.00 47.56 240 THR A N 1
ATOM 1832 C CA . THR A 1 240 ? 18.597 15.633 44.031 1.00 47.56 240 THR A CA 1
ATOM 1833 C C . THR A 1 240 ? 19.417 14.913 45.103 1.00 47.56 240 THR A C 1
ATOM 1835 O O . THR A 1 240 ? 20.129 15.563 45.872 1.00 47.56 240 THR A O 1
ATOM 1838 N N . PRO A 1 241 ? 19.478 13.580 45.015 1.00 43.72 241 PRO A N 1
ATOM 1839 C CA . PRO A 1 241 ? 20.790 12.985 44.812 1.00 43.72 241 PRO A CA 1
ATOM 1840 C C . PRO A 1 241 ? 20.828 12.142 43.537 1.00 43.72 241 PRO A C 1
ATOM 1842 O O . PRO A 1 241 ? 20.026 11.244 43.298 1.00 43.72 241 PRO A O 1
ATOM 1845 N N . SER A 1 242 ? 21.817 12.471 42.718 1.00 40.09 242 SER A N 1
ATOM 1846 C CA . SER A 1 242 ? 22.364 11.646 41.655 1.00 40.09 242 SER A CA 1
ATOM 1847 C C . SER A 1 242 ? 22.864 10.305 42.193 1.00 40.09 242 SER A C 1
ATOM 1849 O O . SER A 1 242 ? 23.696 10.298 43.099 1.00 40.09 242 SER A O 1
ATOM 1851 N N . LEU A 1 243 ? 22.469 9.206 41.550 1.00 38.72 243 LEU A N 1
ATOM 1852 C CA . LEU A 1 243 ? 23.307 8.022 41.362 1.00 38.72 243 LEU A CA 1
ATOM 1853 C C . LEU A 1 243 ? 22.897 7.332 40.048 1.00 38.72 243 LEU A C 1
ATOM 1855 O O . LEU A 1 243 ? 21.750 6.946 39.846 1.00 38.72 243 LEU A O 1
ATOM 1859 N N . GLN A 1 244 ? 23.878 7.290 39.146 1.00 42.00 244 GLN A N 1
ATOM 1860 C CA . GLN A 1 244 ? 24.012 6.476 37.930 1.00 42.00 244 GLN A CA 1
ATOM 1861 C C . GLN A 1 244 ? 23.604 5.008 38.196 1.00 42.00 244 GLN A C 1
ATOM 1863 O O . GLN A 1 244 ? 23.740 4.548 39.321 1.00 42.00 244 GLN A O 1
ATOM 1868 N N . SER A 1 245 ? 23.120 4.185 37.264 1.00 37.22 245 SER A N 1
ATOM 1869 C CA . SER A 1 245 ? 23.361 4.071 35.819 1.00 37.22 245 SER A CA 1
ATOM 1870 C C . SER A 1 245 ? 22.479 2.944 35.264 1.00 37.22 245 SER A C 1
ATOM 1872 O O . SER A 1 245 ? 22.508 1.869 35.841 1.00 37.22 245 SER A O 1
ATOM 1874 N N . GLU A 1 246 ? 21.816 3.155 34.125 1.00 34.41 246 GLU A N 1
ATOM 1875 C CA . GLU A 1 246 ? 21.525 2.146 33.083 1.00 34.41 246 GLU A CA 1
ATOM 1876 C C . GLU A 1 246 ? 21.249 2.937 31.779 1.00 34.41 246 GLU A C 1
ATOM 1878 O O . GLU A 1 246 ? 20.341 3.777 31.763 1.00 34.41 246 GLU A O 1
ATOM 1883 N N . PRO A 1 247 ? 22.043 2.787 30.701 1.00 45.16 247 PRO A N 1
ATOM 1884 C CA . PRO A 1 247 ? 21.866 3.578 29.487 1.00 45.16 247 PRO A CA 1
ATOM 1885 C C . PRO A 1 247 ? 20.733 3.014 28.624 1.00 45.16 247 PRO A C 1
ATOM 1887 O O . PRO A 1 247 ? 20.888 2.022 27.912 1.00 45.16 247 PRO A O 1
ATOM 1890 N N . SER A 1 248 ? 19.599 3.709 28.634 1.00 38.44 248 SER A N 1
ATOM 1891 C CA . SER A 1 248 ? 18.565 3.564 27.619 1.00 38.44 248 SER A CA 1
ATOM 1892 C C . SER A 1 248 ? 19.102 4.010 26.255 1.00 38.44 248 SER A C 1
ATOM 1894 O O . SER A 1 248 ? 19.654 5.098 26.072 1.00 38.44 248 SER A O 1
ATOM 1896 N N . SER A 1 249 ? 18.940 3.125 25.277 1.00 45.91 249 SER A N 1
ATOM 1897 C CA . SER A 1 249 ? 19.187 3.351 23.861 1.00 45.91 249 SER A CA 1
ATOM 1898 C C . SER A 1 249 ? 18.297 4.482 23.341 1.00 45.91 249 SER A C 1
ATOM 1900 O O . SER A 1 249 ? 17.173 4.248 22.896 1.00 45.91 249 SER A O 1
ATOM 1902 N N . SER A 1 250 ? 18.796 5.715 23.392 1.00 43.03 250 SER A N 1
ATOM 1903 C CA . SER A 1 250 ? 18.218 6.837 22.662 1.00 43.03 250 SER A CA 1
ATOM 1904 C C . SER A 1 250 ? 18.954 7.013 21.337 1.00 43.03 250 SER A C 1
ATOM 1906 O O . SER A 1 250 ? 20.181 7.015 21.231 1.00 43.03 250 SER A O 1
ATOM 1908 N N . SER A 1 251 ? 18.144 7.061 20.293 1.00 44.12 251 SER A N 1
ATOM 1909 C CA . SER A 1 251 ? 18.498 7.112 18.889 1.00 44.12 251 SER A CA 1
ATOM 1910 C C . SER A 1 251 ? 19.351 8.336 18.557 1.00 44.12 251 SER A C 1
ATOM 1912 O O . SER A 1 251 ? 18.843 9.447 18.407 1.00 44.12 251 SER A O 1
ATOM 1914 N N . SER A 1 252 ? 20.648 8.116 18.356 1.00 41.94 252 SER A N 1
ATOM 1915 C CA . SER A 1 252 ? 21.483 9.012 17.563 1.00 41.94 252 SER A CA 1
ATOM 1916 C C . SER A 1 252 ? 20.990 8.956 16.116 1.00 41.94 252 SER A C 1
ATOM 1918 O O . SER A 1 252 ? 21.167 7.955 15.417 1.00 41.94 252 SER A O 1
ATOM 1920 N N . SER A 1 253 ? 20.358 10.035 15.664 1.00 48.50 253 SER A N 1
ATOM 1921 C CA . SER A 1 253 ? 20.178 10.349 14.252 1.00 48.50 253 SER A CA 1
ATOM 1922 C C . SER A 1 253 ? 21.559 10.517 13.614 1.00 48.50 253 SER A C 1
ATOM 1924 O O . SER A 1 253 ? 22.110 11.611 13.509 1.00 48.50 253 SER A O 1
ATOM 1926 N N . ARG A 1 254 ? 22.163 9.398 13.208 1.00 49.56 254 ARG A N 1
ATOM 1927 C CA . ARG A 1 254 ? 23.382 9.385 12.399 1.00 49.56 254 ARG A CA 1
ATOM 1928 C C . ARG A 1 254 ? 23.077 10.067 11.070 1.00 49.56 254 ARG A C 1
ATOM 1930 O O . ARG A 1 254 ? 22.491 9.468 10.170 1.00 49.56 254 ARG A O 1
ATOM 1937 N N . SER A 1 255 ? 23.447 11.341 10.969 1.00 61.22 255 SER A N 1
ATOM 1938 C CA . SER A 1 255 ? 23.376 12.083 9.721 1.00 61.22 255 SER A CA 1
ATOM 1939 C C . SER A 1 255 ? 24.369 11.467 8.729 1.00 61.22 255 SER A C 1
ATOM 1941 O O . SER A 1 255 ? 25.547 11.252 9.008 1.00 61.22 255 SER A O 1
ATOM 1943 N N . TRP A 1 256 ? 23.872 11.173 7.538 1.00 67.81 256 TRP A N 1
ATOM 1944 C CA . TRP A 1 256 ? 24.587 10.645 6.376 1.00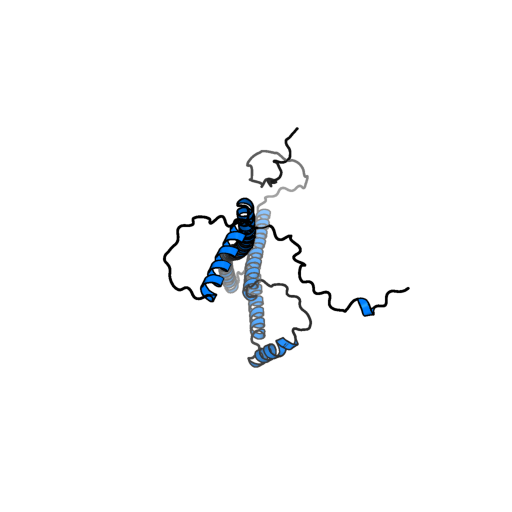 67.81 256 TRP A CA 1
ATOM 1945 C C . TRP A 1 256 ? 25.631 11.609 5.772 1.00 67.81 256 TRP A C 1
ATOM 1947 O O . TRP A 1 256 ? 26.169 11.353 4.696 1.00 67.81 256 TRP A O 1
ATOM 1957 N N . THR A 1 257 ? 25.938 12.723 6.445 1.00 62.38 257 THR A N 1
ATOM 1958 C CA . THR A 1 257 ? 26.829 13.784 5.951 1.00 62.38 257 THR A CA 1
ATOM 1959 C C . THR A 1 257 ? 28.172 13.875 6.688 1.00 62.38 257 THR A C 1
ATOM 1961 O O . THR A 1 257 ? 29.012 14.681 6.297 1.00 62.38 257 THR A O 1
ATOM 1964 N N . SER A 1 258 ? 28.453 13.016 7.680 1.00 62.66 258 SER A N 1
ATOM 1965 C CA . SER A 1 258 ? 29.683 13.102 8.500 1.00 62.66 258 SER A CA 1
ATOM 1966 C C . SER A 1 258 ? 31.003 12.846 7.746 1.00 62.66 258 SER A C 1
ATOM 1968 O O . SER A 1 258 ? 32.074 13.175 8.240 1.00 62.66 258 SER A O 1
ATOM 1970 N N . TRP A 1 259 ? 30.948 12.284 6.541 1.00 71.06 259 TRP A N 1
ATOM 1971 C CA . TRP A 1 259 ? 32.093 12.022 5.662 1.00 71.06 259 TRP A CA 1
ATOM 1972 C C . TRP A 1 259 ? 32.576 13.212 4.812 1.00 71.06 259 TRP A C 1
ATOM 1974 O O . TRP A 1 259 ? 33.648 13.119 4.217 1.00 71.06 259 TRP A O 1
ATOM 1984 N N . LEU A 1 260 ? 31.850 14.339 4.757 1.00 67.06 260 LEU A N 1
ATOM 1985 C CA . LEU A 1 260 ? 32.254 15.498 3.937 1.00 67.06 260 LEU A CA 1
ATOM 1986 C C . LEU A 1 260 ? 33.221 16.474 4.635 1.00 67.06 260 LEU A C 1
ATOM 1988 O O . LEU A 1 260 ? 33.691 17.419 4.006 1.00 67.06 260 LEU A O 1
ATOM 1992 N N . GLY A 1 261 ? 33.532 16.265 5.915 1.00 62.34 261 GLY A N 1
ATOM 1993 C CA . GLY A 1 261 ? 34.182 17.273 6.757 1.00 62.34 261 GLY A CA 1
ATOM 1994 C C . GLY A 1 261 ? 35.503 16.846 7.386 1.00 62.34 261 GLY A C 1
ATOM 1995 O O . GLY A 1 261 ? 35.691 17.073 8.574 1.00 62.34 261 GLY A O 1
ATOM 1996 N N . THR A 1 262 ? 36.424 16.210 6.655 1.00 57.19 262 THR A N 1
ATOM 1997 C CA . THR A 1 262 ? 37.815 16.060 7.134 1.00 57.19 262 THR A CA 1
ATOM 1998 C C . THR A 1 262 ? 38.806 16.013 5.969 1.00 57.19 262 THR A C 1
ATOM 2000 O O . THR A 1 262 ? 39.271 14.952 5.559 1.00 57.19 262 THR A O 1
ATOM 2003 N N . ARG A 1 263 ? 39.139 17.189 5.421 1.00 52.59 263 ARG A N 1
ATOM 2004 C CA . ARG A 1 263 ? 40.386 17.442 4.678 1.00 52.59 263 ARG A CA 1
ATOM 2005 C C . ARG A 1 263 ? 40.804 18.908 4.824 1.00 52.59 263 ARG A C 1
ATOM 2007 O O . ARG A 1 263 ? 40.396 19.731 4.010 1.00 52.59 263 ARG A O 1
ATOM 2014 N N . ARG A 1 264 ? 41.650 19.169 5.820 1.00 43.38 264 ARG A N 1
ATOM 2015 C CA . ARG A 1 264 ? 42.851 20.033 5.835 1.00 43.38 264 ARG A CA 1
ATOM 2016 C C . ARG A 1 264 ? 43.058 20.644 7.207 1.00 43.38 264 ARG A C 1
ATOM 2018 O O . ARG A 1 264 ? 42.080 21.193 7.748 1.00 43.38 264 ARG A O 1
#

Solvent-accessible surface area (backbone atoms only — not comparable to full-atom values): 16721 Å² total; per-residue (Å²): 133,85,83,64,84,78,73,80,74,72,75,79,74,88,64,84,80,82,83,70,80,86,72,85,75,77,93,70,82,76,90,65,90,80,75,79,98,64,94,68,52,75,66,56,52,49,53,50,51,49,50,52,51,52,54,52,57,63,64,72,55,53,73,65,56,55,51,51,58,52,45,52,57,48,51,57,50,49,52,53,49,52,53,52,48,52,54,50,50,53,51,52,50,53,54,50,50,54,52,53,53,50,52,53,51,52,52,54,51,50,55,49,48,55,54,47,53,55,51,51,49,56,50,53,51,50,51,54,51,29,52,52,29,50,76,71,71,68,48,49,71,68,38,51,53,52,51,50,55,50,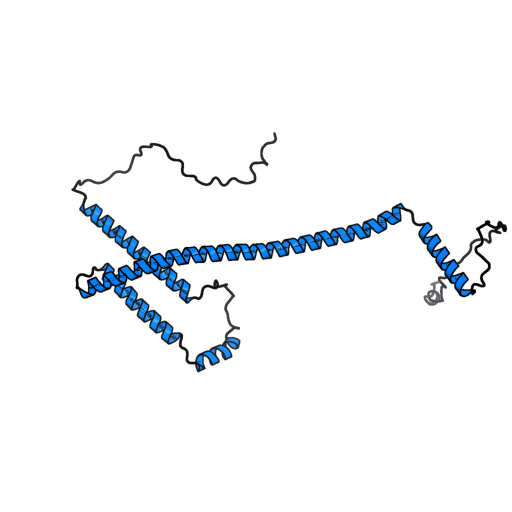54,54,48,52,52,51,50,51,52,48,51,62,62,71,55,60,52,78,66,51,53,53,48,50,62,69,44,51,74,72,62,67,81,72,82,78,81,88,72,85,72,70,94,59,61,75,70,57,59,56,54,52,55,48,56,51,52,54,51,51,50,52,52,54,50,53,49,51,54,51,51,53,52,57,60,71,72,53,81,85,80,92,78,86,88,84,92,86,78,85,80,91,78,90,86,81,89,76,91,71,85,76,82,78,63,93,62,76,83,78,75,83,89,133

Sequence (264 aa):
MPRSAADATRFTATAPHAHSKSSRIPSASPTMPSPPNRQETPQQKVARLRAAALKAKEGNISAFDKVVVRGRVWADRAHRFVTLSLVGLTGLSAIYATVAITDMLLHNRRKKREYFAQQSHLLSVSIADAAAAEALGTATEPQIALLKREREHAAYLEELERQKNPGVVERTKEWLFSGLKRDEGEEAGSKDGTPAGEGMAYDRVLAQVQALNAEQETEKEEGRMLDRPGEASSPSPSSTPSLQSEPSSSSSSRSWTSWLGTRR

Foldseek 3Di:
DDDDPVVVPPDPPPDPPPPDPPDPDPPDDDPDPDDDDDPDDPVRVVVVVVVVVVVVVVVPQDPVNVVVVVVVVVVVVVVVVVVVVVVVVVVVVVVVVVVVVVVVVVVVVVVLVVVLVVLVVVLVVLLVVLVVCVVVVNHDPVSVVSVVVVVVVVVVVVVVVVVVCDDPVVVVVCVVCVVVPVPPDDDDPDDPPDDPVVVVVSVVSVVSVVVVVVVVVVVVVVVVVVPDDDDDDDDDDDDDDDDDDDDDDDDDPPDPCPVVPDDD

Radius of gyration: 47.82 Å; Cα contacts (8 Å, |Δi|>4): 30; chains: 1; bounding box: 83×68×135 Å